Protein 8HW5 (pdb70)

Nearest PDB structures (foldseek):
  8hw5-assembly1_A  TM=1.004E+00  e=2.135E-58  African swine fever virus
  7yeq-assembly1_A  TM=9.613E-01  e=5.853E-50  African swine fever virus

Sequence (260 aa):
TTHIFHADDLLQALQQAKAEKNFSSVFSLDWDKTVKYVTVNVIVKGKKAPLMFNFQNEKHVGTIPPSTDEEVIRMNAENPKFLVKKRDRDPCLQFNKYKISPPLEDDGLTVKKNEQGEEIYPGDEEKSKLFQIIELLEEAFEDAVQKGPEAMKTKHVIKLIQRKIPLPNPIARIRIKINPATSILTPILLDKNKPITLQNGKTSFEELKDEDGVKANPDNIHKLIESHSIHDGIINARSICISNNMGISFPLCLEMGVVKV

Secondary structure (DSSP, 8-state):
----B-HHHHHHHHHHHHHTT-GGGTEEEETT---EEEEEEEEETTEEEE-EEEEEEEEB-S-PPPSSHHHHHHHHHH-TTS------S--EEEEESBSSPPPB-TTSSSBPB-TTSPBP---GGGB-HHHHHHHHHHHHHHHHHHTS-HHHHTS-B--SEE-----SS-EEEEE--EETTTTEE-SEEEEEEEEEE-TTS-EEEEEPB-TTSPBP-TTTHHHHS-TT-EEEEEEE--EEEEETTEEE---EEEEEEEE-

Solvent-accessible surface area: 15022 Å² total; per-residue (Å²): 192,89,74,59,3,108,10,98,21,0,12,119,24,0,84,106,0,102,73,111,188,68,23,66,59,4,5,28,16,61,45,137,139,189,71,98,120,2,53,0,14,0,48,7,174,70,110,106,14,54,0,4,0,32,4,100,89,3,47,0,28,24,105,5,54,1,26,38,86,137,27,20,118,98,37,37,78,107,76,120,174,141,157,37,145,94,29,113,160,31,2,13,0,32,1,23,51,14,45,87,72,1,54,56,71,153,87,50,81,62,8,76,104,48,185,143,48,105,76,61,92,21,33,110,135,37,61,2,116,2,0,35,0,0,40,15,0,12,59,0,0,50,39,15,5,106,138,14,58,129,64,33,82,105,81,122,36,56,134,22,6,86,101,133,146,97,39,22,19,12,34,0,80,0,92,0,80,20,65,132,96,72,77,115,20,86,7,92,12,26,18,81,72,86,83,72,100,75,189,101,57,142,83,36,53,78,57,8,82,23,146,119,42,69,100,14,43,19,78,11,0,18,71,19,1,89,45,116,1,52,2,26,7,30,0,22,0,95,35,0,16,10,16,169,146,3,0,26,8,41,9,6,6,74,59,1,14,2,82,93

B-factor: mean 38.57, std 12.85, range [13.84, 87.77]

Foldseek 3Di:
DADADELVQLLVVLVVCVVVVHLVQFWDWQVVCLKDKTWIWGATPHDIDGHKYKFFFFFFADFFAAADVVVQVVVCVVPVPDHGDHDDAFTKGKGWQFQDFADADPVVFHADADPVRHRGDDDPVRGGSVVSSLVSVQVSVLVNQCVDDPVQVPWDEDGQWACDCVGRIIMGIAGQDQPPVPQFGQAFEFEPVAWAQDPVRDIDGHGQADPVRHGDGSRCVSVRADGGKTKIAMKRQTIWMQHPNHIYRHIYGNYIYIYD

Organism: African swine fever virus (NCBI:txid10497)

Structure (mmCIF, N/CA/C/O backbone):
data_8HW5
#
_entry.id   8HW5
#
_cell.length_a   46.993
_cell.length_b   79.799
_cell.length_c   47.545
_cell.angle_alpha   90.00
_cell.angle_beta   118.77
_cell.angle_gamma   90.00
#
_symmetry.space_group_name_H-M   'P 1 21 1'
#
loop_
_entity.id
_entity.type
_entity.pdbx_description
1 polymer CP312R
2 non-polymer 'ACETIC ACID'
3 water water
#
loop_
_atom_site.group_PDB
_atom_site.id
_atom_site.type_symbol
_atom_site.label_atom_id
_atom_site.label_alt_id
_atom_site.label_comp_id
_atom_site.label_asym_id
_atom_site.label_entity_id
_atom_site.label_seq_id
_atom_site.pdbx_PDB_ins_code
_atom_site.Cartn_x
_atom_site.Cartn_y
_atom_site.Cartn_z
_atom_site.occupancy
_atom_site.B_iso_or_equiv
_atom_site.auth_seq_id
_atom_site.auth_comp_id
_atom_site.auth_asym_id
_atom_site.auth_atom_id
_atom_site.pdbx_PDB_model_num
ATOM 1 N N . THR A 1 2 ? 14.025 -22.218 13.020 1.00 61.45 2 THR A N 1
ATOM 2 C CA . THR A 1 2 ? 13.475 -21.144 12.201 1.00 61.56 2 THR A CA 1
ATOM 3 C C . THR A 1 2 ? 12.531 -20.270 13.030 1.00 53.44 2 THR A C 1
ATOM 4 O O . THR A 1 2 ? 12.033 -20.699 14.072 1.00 52.45 2 THR A O 1
ATOM 8 N N . THR A 1 3 ? 12.299 -19.043 12.563 1.00 45.86 3 THR A N 1
ATOM 9 C CA . THR A 1 3 ? 11.508 -18.066 13.304 1.00 39.39 3 THR A CA 1
ATOM 10 C C . THR A 1 3 ? 10.027 -18.417 13.225 1.00 38.92 3 THR A C 1
ATOM 11 O O . THR A 1 3 ? 9.451 -18.448 12.134 1.00 43.67 3 THR A O 1
ATOM 15 N N . HIS A 1 4 ? 9.409 -18.668 14.377 1.00 34.26 4 HIS A N 1
ATOM 16 C CA . HIS A 1 4 ? 7.973 -18.917 14.419 1.00 35.08 4 HIS A CA 1
ATOM 17 C C . HIS A 1 4 ? 7.196 -17.632 14.159 1.00 29.95 4 HIS A C 1
ATOM 18 O O . HIS A 1 4 ? 7.512 -16.578 14.719 1.00 28.00 4 HIS A O 1
ATOM 25 N N . ILE A 1 5 ? 6.183 -17.718 13.303 1.00 29.07 5 ILE A N 1
ATOM 26 C CA . ILE A 1 5 ? 5.256 -16.618 13.061 1.00 28.77 5 ILE A CA 1
ATOM 27 C C . ILE A 1 5 ? 3.872 -17.113 13.455 1.00 30.65 5 ILE A C 1
ATOM 28 O O . ILE A 1 5 ? 3.346 -18.052 12.843 1.00 27.99 5 ILE A O 1
ATOM 33 N N . PHE A 1 6 ? 3.289 -16.502 14.485 1.00 25.93 6 PHE A N 1
ATOM 34 C CA . PHE A 1 6 ? 1.972 -16.923 14.945 1.00 27.33 6 PHE A CA 1
ATOM 35 C C . PHE A 1 6 ? 0.899 -16.475 13.962 1.00 26.03 6 PHE A C 1
ATOM 36 O O . PHE A 1 6 ? 0.988 -15.395 13.373 1.00 26.72 6 PHE A O 1
ATOM 44 N N . HIS A 1 7 ? -0.119 -17.314 13.782 1.00 24.32 7 HIS A N 1
ATOM 45 C CA . HIS A 1 7 ? -1.244 -16.947 12.933 1.00 31.28 7 HIS A CA 1
ATOM 46 C C . HIS A 1 7 ? -2.160 -15.962 13.648 1.00 28.47 7 HIS A C 1
ATOM 47 O O . HIS A 1 7 ? -2.348 -16.024 14.865 1.00 28.01 7 HIS A O 1
ATOM 54 N N . ALA A 1 8 ? -2.739 -15.046 12.868 1.00 26.95 8 ALA A N 1
ATOM 55 C CA . ALA A 1 8 ? -3.500 -13.950 13.459 1.00 30.00 8 ALA A CA 1
ATOM 56 C C . ALA A 1 8 ? -4.747 -14.455 14.173 1.00 26.29 8 ALA A C 1
ATOM 57 O O . ALA A 1 8 ? -5.105 -13.943 15.239 1.00 24.08 8 ALA A O 1
ATOM 59 N N . ASP A 1 9 ? -5.428 -15.452 13.606 1.00 25.10 9 ASP A N 1
ATOM 60 C CA . ASP A 1 9 ? -6.644 -15.942 14.246 1.00 28.27 9 ASP A CA 1
ATOM 61 C C . ASP A 1 9 ? -6.331 -16.664 15.556 1.00 30.24 9 ASP A C 1
ATOM 62 O O . ASP A 1 9 ? -7.084 -16.539 16.530 1.00 28.52 9 ASP A O 1
ATOM 67 N N . ASP A 1 10 ? -5.218 -17.405 15.610 1.00 26.13 10 ASP A N 1
ATOM 68 C CA . ASP A 1 10 ? -4.825 -18.055 16.859 1.00 28.94 10 ASP A CA 1
ATOM 69 C C . ASP A 1 10 ? -4.412 -17.036 17.914 1.00 27.58 10 ASP A C 1
ATOM 70 O O . ASP A 1 10 ? -4.747 -17.187 19.095 1.00 27.38 10 ASP A O 1
ATOM 75 N N . LEU A 1 11 ? -3.660 -16.008 17.516 1.00 25.77 11 LEU A N 1
ATOM 76 C CA . LEU A 1 11 ? -3.225 -14.995 18.473 1.00 30.01 11 LEU A CA 1
ATOM 77 C C . LEU A 1 11 ? -4.418 -14.235 19.042 1.00 22.85 11 LEU A C 1
ATOM 78 O O . LEU A 1 11 ? -4.528 -14.044 20.258 1.00 22.71 11 LEU A O 1
ATOM 83 N N . LEU A 1 12 ? -5.324 -13.795 18.170 1.00 20.02 12 LEU A N 1
ATOM 84 C CA . LEU A 1 12 ? -6.525 -13.113 18.634 1.00 26.95 12 LEU A CA 1
ATOM 85 C C . LEU A 1 12 ? -7.290 -13.980 19.619 1.00 27.30 12 LEU A C 1
ATOM 86 O O . LEU A 1 12 ? -7.663 -13.527 20.707 1.00 28.81 12 LEU A O 1
ATOM 91 N N . GLN A 1 13 ? -7.511 -15.244 19.259 1.00 28.05 13 GLN A N 1
ATOM 92 C CA . GLN A 1 13 ? -8.262 -16.145 20.123 1.00 32.63 13 GLN A CA 1
ATOM 93 C C . GLN A 1 13 ? -7.582 -16.287 21.480 1.00 29.36 13 GLN A C 1
ATOM 94 O O . GLN A 1 13 ? -8.230 -16.166 22.527 1.00 29.52 13 GLN A O 1
ATOM 100 N N . ALA A 1 14 ? -6.268 -16.535 21.482 1.00 26.48 14 ALA A N 1
ATOM 101 C CA . ALA A 1 14 ? -5.549 -16.701 22.743 1.00 28.28 14 ALA A CA 1
ATOM 102 C C . ALA A 1 14 ? -5.648 -15.447 23.600 1.00 29.18 14 ALA A C 1
ATOM 103 O O . ALA A 1 14 ? -5.857 -15.530 24.816 1.00 24.56 14 ALA A O 1
ATOM 105 N N . LEU A 1 15 ? -5.507 -14.274 22.976 1.00 29.27 15 LEU A N 1
ATOM 106 C CA . LEU A 1 15 ? -5.619 -13.017 23.707 1.00 27.35 15 LEU A CA 1
ATOM 107 C C . LEU A 1 15 ? -7.028 -12.822 24.254 1.00 24.54 15 LEU A C 1
ATOM 108 O O . LEU A 1 15 ? -7.201 -12.426 25.414 1.00 20.80 15 LEU A O 1
ATOM 113 N N . GLN A 1 16 ? -8.056 -13.119 23.477 1.00 25.33 16 GLN A N 1
ATOM 114 C CA . GLN A 1 16 ? -9.421 -13.016 23.963 1.00 23.93 16 GLN A CA 1
ATOM 115 C C . GLN A 1 16 ? -9.710 -13.916 25.126 1.00 25.77 16 GLN A C 1
ATOM 116 O O . GLN A 1 16 ? -10.357 -13.520 26.062 1.00 30.96 16 GLN A O 1
ATOM 122 N N . GLN A 1 17 ? -9.194 -15.119 25.083 1.00 21.47 17 GLN A N 1
ATOM 123 C CA . GLN A 1 17 ? -9.379 -16.025 26.169 1.00 27.45 17 GLN A CA 1
ATOM 124 C C . GLN A 1 17 ? -8.651 -15.588 27.424 1.00 28.38 17 GLN A C 1
ATOM 125 O O . GLN A 1 17 ? -9.172 -15.715 28.501 1.00 32.88 17 GLN A O 1
ATOM 131 N N . ALA A 1 18 ? -7.466 -15.040 27.281 1.00 25.44 18 ALA A N 1
ATOM 132 C CA . ALA A 1 18 ? -6.725 -14.570 28.427 1.00 32.42 18 ALA A CA 1
ATOM 133 C C . ALA A 1 18 ? -7.400 -13.403 29.106 1.00 28.24 18 ALA A C 1
ATOM 134 O O . ALA A 1 18 ? -7.328 -13.285 30.302 1.00 28.94 18 ALA A O 1
ATOM 136 N N . LYS A 1 19 ? -8.024 -12.542 28.329 1.00 26.66 19 LYS A N 1
ATOM 137 C CA . LYS A 1 19 ? -8.759 -11.440 28.886 1.00 31.06 19 LYS A CA 1
ATOM 138 C C . LYS A 1 19 ? -9.946 -12.001 29.643 1.00 26.82 19 LYS A C 1
ATOM 139 O O . LYS A 1 19 ? -10.236 -11.567 30.729 1.00 32.58 19 LYS A O 1
ATOM 145 N N . ALA A 1 20 ? -10.607 -12.983 29.056 1.00 27.95 20 ALA A N 1
ATOM 146 C CA . ALA A 1 20 ? -11.754 -13.566 29.744 1.00 27.89 20 ALA A CA 1
ATOM 147 C C . ALA A 1 20 ? -11.346 -14.183 31.076 1.00 32.62 20 ALA A C 1
ATOM 148 O O . ALA A 1 20 ? -12.066 -14.058 32.073 1.00 32.54 20 ALA A O 1
ATOM 150 N N . GLU A 1 21 ? -10.197 -14.856 31.113 1.00 30.18 21 GLU A N 1
ATOM 151 C CA . GLU A 1 21 ? -9.708 -15.445 32.352 1.00 32.32 21 GLU A CA 1
ATOM 152 C C . GLU A 1 21 ? -9.080 -14.421 33.288 1.00 30.28 21 GLU A C 1
ATOM 153 O O . GLU A 1 21 ? -8.733 -14.773 34.420 1.00 32.63 21 GLU A O 1
ATOM 159 N N . LYS A 1 22 ? -8.931 -13.172 32.852 1.00 36.41 22 LYS A N 1
ATOM 160 C CA . LYS A 1 22 ? -8.233 -12.156 33.634 1.00 33.03 22 LYS A CA 1
ATOM 161 C C . LYS A 1 22 ? -6.829 -12.625 34.006 1.00 32.69 22 LYS A C 1
ATOM 162 O O . LYS A 1 22 ? -6.367 -12.448 35.134 1.00 39.56 22 LYS A O 1
ATOM 168 N N . ASN A 1 23 ? -6.139 -13.236 33.033 1.00 35.09 23 ASN A N 1
ATOM 169 C CA . ASN A 1 23 ? -4.779 -13.742 33.230 1.00 31.49 23 ASN A CA 1
ATOM 170 C C . ASN A 1 23 ? -4.014 -13.583 31.913 1.00 34.19 23 ASN A C 1
ATOM 171 O O . ASN A 1 23 ? -3.759 -14.538 31.173 1.00 30.17 23 ASN A O 1
ATOM 176 N N . PHE A 1 24 ? -3.625 -12.343 31.624 1.00 33.12 24 PHE A N 1
ATOM 177 C CA . PHE A 1 24 ? -2.859 -12.086 30.412 1.00 30.47 24 PHE A CA 1
ATOM 178 C C . PHE A 1 24 ? -1.508 -12.782 30.447 1.00 29.12 24 PHE A C 1
ATOM 179 O O . PHE A 1 24 ? -0.957 -13.120 29.394 1.00 29.76 24 PHE A O 1
ATOM 187 N N . SER A 1 25 ? -0.962 -13.012 31.642 1.00 28.94 25 SER A N 1
ATOM 188 C CA . SER A 1 25 ? 0.316 -13.701 31.749 1.00 31.92 25 SER A CA 1
ATOM 189 C C . SER A 1 25 ? 0.263 -15.107 31.164 1.00 35.22 25 SER A C 1
ATOM 190 O O . SER A 1 25 ? 1.308 -15.650 30.792 1.00 39.12 25 SER A O 1
ATOM 193 N N . SER A 1 26 ? -0.925 -15.709 31.073 1.00 33.73 26 SER A N 1
ATOM 194 C CA . SER A 1 26 ? -1.037 -17.013 30.432 1.00 36.25 26 SER A CA 1
ATOM 195 C C . SER A 1 26 ? -0.658 -16.960 28.957 1.00 36.95 26 SER A C 1
ATOM 196 O O . SER A 1 26 ? -0.351 -18.001 28.367 1.00 36.64 26 SER A O 1
ATOM 199 N N . VAL A 1 27 ? -0.658 -15.771 28.357 1.00 31.35 27 VAL A N 1
ATOM 200 C CA . VAL A 1 27 ? -0.380 -15.621 26.931 1.00 30.05 27 VAL A CA 1
ATOM 201 C C . VAL A 1 27 ? 0.745 -14.640 26.633 1.00 34.10 27 VAL A C 1
ATOM 202 O O . VAL A 1 27 ? 1.341 -14.709 25.542 1.00 36.10 27 VAL A O 1
ATOM 206 N N . PHE A 1 28 ? 1.092 -13.745 27.556 1.00 31.71 28 PHE A N 1
ATOM 207 C CA . PHE A 1 28 ? 1.994 -12.625 27.316 1.00 32.11 28 PHE A CA 1
ATOM 208 C C . PHE A 1 28 ? 3.040 -12.579 28.421 1.00 33.68 28 PHE A C 1
ATOM 209 O O . PHE A 1 28 ? 2.689 -12.540 29.605 1.00 34.67 28 PHE A O 1
ATOM 217 N N . SER A 1 29 ? 4.319 -12.580 28.045 1.00 29.72 29 SER A N 1
ATOM 218 C CA . SER A 1 29 ? 5.393 -12.573 29.033 1.00 38.87 29 SER A CA 1
ATOM 219 C C . SER A 1 29 ? 6.482 -11.600 28.615 1.00 37.34 29 SER A C 1
ATOM 220 O O . SER A 1 29 ? 6.939 -11.628 27.468 1.00 38.74 29 SER A O 1
ATOM 223 N N . LEU A 1 30 ? 6.899 -10.754 29.553 1.00 39.93 30 LEU A N 1
ATOM 224 C CA . LEU A 1 30 ? 8.015 -9.836 29.358 1.00 35.28 30 LEU A CA 1
ATOM 225 C C . LEU A 1 30 ? 9.229 -10.412 30.080 1.00 42.69 30 LEU A C 1
ATOM 226 O O . LEU A 1 30 ? 9.238 -10.507 31.312 1.00 45.21 30 LEU A O 1
ATOM 231 N N . ASP A 1 31 ? 10.248 -10.800 29.311 1.00 42.23 31 ASP A N 1
ATOM 232 C CA . ASP A 1 31 ? 11.452 -11.431 29.855 1.00 47.61 31 ASP A CA 1
ATOM 233 C C . ASP A 1 31 ? 12.401 -10.351 30.368 1.00 46.02 31 ASP A C 1
ATOM 234 O O . ASP A 1 31 ? 13.403 -10.002 29.739 1.00 47.01 31 ASP A O 1
ATOM 239 N N . TRP A 1 32 ? 12.084 -9.828 31.553 1.00 44.98 32 TRP A N 1
ATOM 240 C CA . TRP A 1 32 ? 12.811 -8.672 32.072 1.00 54.65 32 TRP A CA 1
ATOM 241 C C . TRP A 1 32 ? 14.308 -8.944 32.177 1.00 58.25 32 TRP A C 1
ATOM 242 O O . TRP A 1 32 ? 15.130 -8.156 31.693 1.00 57.95 32 TRP A O 1
ATOM 253 N N . ASP A 1 33 ? 14.685 -10.054 32.803 1.00 52.48 33 ASP A N 1
ATOM 254 C CA . ASP A 1 33 ? 16.088 -10.345 33.055 1.00 60.91 33 ASP A CA 1
ATOM 255 C C . ASP A 1 33 ? 16.754 -11.092 31.904 1.00 64.40 33 ASP A C 1
ATOM 256 O O . ASP A 1 33 ? 17.810 -11.706 32.103 1.00 66.16 33 ASP A O 1
ATOM 261 N N . LYS A 1 34 ? 16.172 -11.039 30.709 1.00 51.77 34 LYS A N 1
ATOM 262 C CA . LYS A 1 34 ? 16.743 -11.705 29.544 1.00 56.77 34 LYS A CA 1
ATOM 263 C C . LYS A 1 34 ? 16.949 -13.197 29.796 1.00 66.79 34 LYS A C 1
ATOM 264 O O . LYS A 1 34 ? 16.266 -14.034 29.205 1.00 64.92 34 LYS A O 1
ATOM 270 N N . THR A 1 43 ? 21.866 2.533 27.878 1.00 72.08 43 THR A N 1
ATOM 271 C CA . THR A 1 43 ? 21.081 3.747 27.691 1.00 72.27 43 THR A CA 1
ATOM 272 C C . THR A 1 43 ? 19.622 3.401 27.391 1.00 77.85 43 THR A C 1
ATOM 273 O O . THR A 1 43 ? 18.776 3.410 28.285 1.00 76.13 43 THR A O 1
ATOM 277 N N . VAL A 1 44 ? 19.336 3.104 26.127 1.00 71.46 44 VAL A N 1
ATOM 278 C CA . VAL A 1 44 ? 18.017 2.641 25.713 1.00 67.04 44 VAL A CA 1
ATOM 279 C C . VAL A 1 44 ? 17.992 1.122 25.817 1.00 68.97 44 VAL A C 1
ATOM 280 O O . VAL A 1 44 ? 18.847 0.438 25.242 1.00 60.30 44 VAL A O 1
ATOM 284 N N . LYS A 1 45 ? 17.016 0.590 26.549 1.00 62.52 45 LYS A N 1
ATOM 285 C CA . LYS A 1 45 ? 16.959 -0.830 26.862 1.00 57.44 45 LYS A CA 1
ATOM 286 C C . LYS A 1 45 ? 15.828 -1.518 26.103 1.00 60.13 45 LYS A C 1
ATOM 287 O O . LYS A 1 45 ? 14.820 -0.898 25.753 1.00 50.74 45 LYS A O 1
ATOM 293 N N . TYR A 1 46 ? 16.006 -2.816 25.861 1.00 53.89 46 TYR A N 1
ATOM 294 C CA . TYR A 1 46 ? 15.067 -3.618 25.086 1.00 43.53 46 TYR A CA 1
ATOM 295 C C . TYR A 1 46 ? 14.797 -4.924 25.816 1.00 47.26 46 TYR A C 1
ATOM 296 O O . TYR A 1 46 ? 15.735 -5.594 26.258 1.00 49.85 46 TYR A O 1
ATOM 305 N N . VAL A 1 47 ? 13.522 -5.284 25.943 1.00 38.08 47 VAL A N 1
ATOM 306 C CA . VAL A 1 47 ? 13.119 -6.533 26.578 1.00 35.98 47 VAL A CA 1
ATOM 307 C C . VAL A 1 47 ? 12.272 -7.325 25.593 1.00 34.97 47 VAL A C 1
ATOM 308 O O . VAL A 1 47 ? 11.423 -6.760 24.893 1.00 29.29 47 VAL A O 1
ATOM 312 N N . THR A 1 48 ? 12.507 -8.633 25.541 1.00 33.85 48 THR A N 1
ATOM 313 C CA . THR A 1 48 ? 11.841 -9.491 24.572 1.00 31.34 48 THR A CA 1
ATOM 314 C C . THR A 1 48 ? 10.389 -9.742 24.956 1.00 33.49 48 THR A C 1
ATOM 315 O O . THR A 1 48 ? 10.066 -9.970 26.125 1.00 26.82 48 THR A O 1
ATOM 319 N N . VAL A 1 49 ? 9.517 -9.711 23.954 1.00 27.64 49 VAL A N 1
ATOM 320 C CA . VAL A 1 49 ? 8.094 -9.970 24.130 1.00 30.98 49 VAL A CA 1
ATOM 321 C C . VAL A 1 49 ? 7.819 -11.385 23.643 1.00 32.79 49 VAL A C 1
ATOM 322 O O . VAL A 1 49 ? 7.951 -11.675 22.450 1.00 33.94 49 VAL A O 1
ATOM 326 N N . ASN A 1 50 ? 7.442 -12.271 24.560 1.00 34.47 50 ASN A N 1
ATOM 327 C CA . ASN A 1 50 ? 7.036 -13.623 24.211 1.00 31.87 50 ASN A CA 1
ATOM 328 C C . ASN A 1 50 ? 5.536 -13.778 24.395 1.00 31.98 50 ASN A C 1
ATOM 329 O O . ASN A 1 50 ? 4.952 -13.207 25.321 1.00 30.99 50 ASN A O 1
ATOM 334 N N . VAL A 1 51 ? 4.917 -14.547 23.506 1.00 31.97 51 VAL A N 1
ATOM 335 C CA . VAL A 1 51 ? 3.535 -14.967 23.669 1.00 28.54 51 VAL A CA 1
ATOM 336 C C . VAL A 1 51 ? 3.492 -16.480 23.549 1.00 33.66 51 VAL A C 1
ATOM 337 O O . VAL A 1 51 ? 4.342 -17.097 22.898 1.00 33.63 51 VAL A O 1
ATOM 341 N N . ILE A 1 52 ? 2.504 -17.077 24.203 1.00 30.10 52 ILE A N 1
ATOM 342 C CA . ILE A 1 52 ? 2.256 -18.509 24.136 1.00 33.10 52 ILE A CA 1
ATOM 343 C C . ILE A 1 52 ? 0.917 -18.692 23.445 1.00 33.15 52 ILE A C 1
ATOM 344 O O . ILE A 1 52 ? -0.113 -18.194 23.921 1.00 27.61 52 ILE A O 1
ATOM 349 N N . VAL A 1 53 ? 0.934 -19.385 22.313 1.00 30.66 53 VAL A N 1
ATOM 350 C CA . VAL A 1 53 ? -0.250 -19.549 21.483 1.00 31.05 53 VAL A CA 1
ATOM 351 C C . VAL A 1 53 ? -0.286 -20.996 21.026 1.00 30.90 53 VAL A C 1
ATOM 352 O O . VAL A 1 53 ? 0.658 -21.468 20.383 1.00 34.02 53 VAL A O 1
ATOM 356 N N . LYS A 1 54 ? -1.363 -21.700 21.364 1.00 35.08 54 LYS A N 1
ATOM 357 C CA . LYS A 1 54 ? -1.543 -23.093 20.970 1.00 36.85 54 LYS A CA 1
ATOM 358 C C . LYS A 1 54 ? -0.303 -23.921 21.296 1.00 40.95 54 LYS A C 1
ATOM 359 O O . LYS A 1 54 ? 0.157 -24.738 20.497 1.00 45.04 54 LYS A O 1
ATOM 365 N N . GLY A 1 55 ? 0.248 -23.694 22.486 1.00 40.05 55 GLY A N 1
ATOM 366 C CA . GLY A 1 55 ? 1.375 -24.470 22.958 1.00 43.44 55 GLY A CA 1
ATOM 367 C C . GLY A 1 55 ? 2.721 -23.798 22.802 1.00 42.35 55 GLY A C 1
ATOM 368 O O . GLY A 1 55 ? 3.568 -23.889 23.697 1.00 44.43 55 GLY A O 1
ATOM 369 N N . LYS A 1 56 ? 2.938 -23.118 21.679 1.00 33.38 56 LYS A N 1
ATOM 370 C CA . LYS A 1 56 ? 4.263 -22.618 21.334 1.00 29.67 56 LYS A CA 1
ATOM 371 C C . LYS A 1 56 ? 4.504 -21.260 21.982 1.00 33.42 56 LYS A C 1
ATOM 372 O O . LYS A 1 56 ? 3.716 -20.324 21.803 1.00 35.90 56 LYS A O 1
ATOM 378 N N . LYS A 1 57 ? 5.590 -21.162 22.737 1.00 32.43 57 LYS A N 1
ATOM 379 C CA . LYS A 1 57 ? 6.108 -19.898 23.231 1.00 33.53 57 LYS A CA 1
ATOM 380 C C . LYS A 1 57 ? 7.237 -19.443 22.317 1.00 30.41 57 LYS A C 1
ATOM 381 O O . LYS A 1 57 ? 8.101 -20.241 21.943 1.00 35.54 57 LYS A O 1
ATOM 387 N N . ALA A 1 58 ? 7.228 -18.168 21.954 1.00 31.02 58 ALA A N 1
ATOM 388 C CA . ALA A 1 58 ? 8.270 -17.614 21.100 1.00 31.04 58 ALA A CA 1
ATOM 389 C C . ALA A 1 58 ? 8.096 -16.102 21.037 1.00 29.19 58 ALA A C 1
ATOM 390 O O . ALA A 1 58 ? 7.020 -15.586 21.360 1.00 29.50 58 ALA A O 1
ATOM 392 N N . PRO A 1 59 ? 9.139 -15.381 20.622 1.00 30.33 59 PRO A N 1
ATOM 393 C CA . PRO A 1 59 ? 9.020 -13.930 20.450 1.00 27.96 59 PRO A CA 1
ATOM 394 C C . PRO A 1 59 ? 7.872 -13.576 19.516 1.00 28.39 59 PRO A C 1
ATOM 395 O O . PRO A 1 59 ? 7.588 -14.284 18.547 1.00 30.00 59 PRO A O 1
ATOM 399 N N . LEU A 1 60 ? 7.230 -12.450 19.806 1.00 25.94 60 LEU A N 1
ATOM 400 C CA . LEU A 1 60 ? 5.984 -12.084 19.143 1.00 29.19 60 LEU A CA 1
ATOM 401 C C . LEU A 1 60 ? 6.241 -11.667 17.702 1.00 27.73 60 LEU A C 1
ATOM 402 O O . LEU A 1 60 ? 6.731 -10.563 17.439 1.00 28.20 60 LEU A O 1
ATOM 407 N N . MET A 1 61 ? 5.885 -12.552 16.776 1.00 29.58 61 MET A N 1
ATOM 408 C CA . MET A 1 61 ? 5.818 -12.278 15.349 1.00 25.87 61 MET A CA 1
ATOM 409 C C . MET A 1 61 ? 4.510 -12.868 14.857 1.00 24.74 61 MET A C 1
ATOM 410 O O . MET A 1 61 ? 4.177 -14.004 15.204 1.00 24.18 61 MET A O 1
ATOM 415 N N . PHE A 1 62 ? 3.761 -12.108 14.067 1.00 21.71 62 PHE A N 1
ATOM 416 C CA . PHE A 1 62 ? 2.479 -12.621 13.625 1.00 21.80 62 PHE A CA 1
ATOM 417 C C . PHE A 1 62 ? 2.116 -12.014 12.283 1.00 22.99 62 PHE A C 1
ATOM 418 O O . PHE A 1 62 ? 2.615 -10.952 11.904 1.00 23.02 62 PHE A O 1
ATOM 426 N N . ASN A 1 63 ? 1.262 -12.725 11.557 1.00 22.62 63 ASN A N 1
ATOM 427 C CA . ASN A 1 63 ? 0.825 -12.312 10.236 1.00 24.86 63 ASN A CA 1
ATOM 428 C C . ASN A 1 63 ? -0.487 -11.537 10.310 1.00 27.27 63 ASN A C 1
ATOM 429 O O . ASN A 1 63 ? -1.217 -11.585 11.303 1.00 32.74 63 ASN A O 1
ATOM 434 N N . PHE A 1 64 ? -0.777 -10.816 9.230 1.00 22.86 64 PHE A N 1
ATOM 435 C CA . PHE A 1 64 ? -2.006 -10.044 9.119 1.00 25.46 64 PHE A CA 1
ATOM 436 C C . PHE A 1 64 ? -2.459 -10.061 7.668 1.00 25.26 64 PHE A C 1
ATOM 437 O O . PHE A 1 64 ? -1.656 -10.265 6.753 1.00 24.61 64 PHE A O 1
ATOM 445 N N . GLN A 1 65 ? -3.763 -9.868 7.466 1.00 27.68 65 GLN A N 1
ATOM 446 C CA . GLN A 1 65 ? -4.353 -9.992 6.139 1.00 29.23 65 GLN A CA 1
ATOM 447 C C . GLN A 1 65 ? -5.468 -8.975 5.946 1.00 29.96 65 GLN A C 1
ATOM 448 O O . GLN A 1 65 ? -6.241 -8.703 6.869 1.00 29.21 65 GLN A O 1
ATOM 454 N N . ASN A 1 66 ? -5.543 -8.428 4.731 1.00 26.58 66 ASN A N 1
ATOM 455 C CA . ASN A 1 66 ? -6.659 -7.582 4.305 1.00 30.92 66 ASN A CA 1
ATOM 456 C C . ASN A 1 66 ? -6.891 -6.406 5.253 1.00 27.94 66 ASN A C 1
ATOM 457 O O . ASN A 1 66 ? -8.016 -6.118 5.662 1.00 33.43 66 ASN A O 1
ATOM 462 N N . GLU A 1 67 ? -5.812 -5.710 5.589 1.00 23.67 67 GLU A N 1
ATOM 463 C CA . GLU A 1 67 ? -5.882 -4.522 6.429 1.00 25.12 67 GLU A CA 1
ATOM 464 C C . GLU A 1 67 ? -5.748 -3.281 5.558 1.00 23.29 67 GLU A C 1
ATOM 465 O O . GLU A 1 67 ? -4.867 -3.215 4.694 1.00 24.47 67 GLU A O 1
ATOM 471 N N . LYS A 1 68 ? -6.631 -2.310 5.779 1.00 21.22 68 LYS A N 1
ATOM 472 C CA . LYS A 1 68 ? -6.728 -1.127 4.933 1.00 27.88 68 LYS A CA 1
ATOM 473 C C . LYS A 1 68 ? -5.940 0.011 5.566 1.00 25.93 68 LYS A C 1
ATOM 474 O O . LYS A 1 68 ? -6.320 0.529 6.618 1.00 21.77 68 LYS A O 1
ATOM 480 N N . HIS A 1 69 ? -4.850 0.402 4.919 1.00 25.69 69 HIS A N 1
ATOM 481 C CA . HIS A 1 69 ? -4.123 1.584 5.347 1.00 23.30 69 HIS A CA 1
ATOM 482 C C . HIS A 1 69 ? -4.934 2.832 5.022 1.00 24.35 69 HIS A C 1
ATOM 483 O O . HIS A 1 69 ? -5.406 3.005 3.894 1.00 26.44 69 HIS A O 1
ATOM 490 N N . VAL A 1 70 ? -5.115 3.693 6.019 1.00 28.79 70 VAL A N 1
ATOM 491 C CA . VAL A 1 70 ? -5.782 4.976 5.839 1.00 30.95 70 VAL A CA 1
ATOM 492 C C . VAL A 1 70 ? -4.865 6.049 6.397 1.00 30.36 70 VAL A C 1
ATOM 493 O O . VAL A 1 70 ? -4.403 5.949 7.538 1.00 41.11 70 VAL A O 1
ATOM 497 N N . GLY A 1 71 ? -4.606 7.070 5.597 1.00 32.63 71 GLY A N 1
ATOM 498 C CA . GLY A 1 71 ? -3.668 8.096 5.998 1.00 41.11 71 GLY A CA 1
ATOM 499 C C . GLY A 1 71 ? -2.709 8.408 4.872 1.00 41.28 71 GLY A C 1
ATOM 500 O O . GLY A 1 71 ? -2.621 7.656 3.895 1.00 37.47 71 GLY A O 1
ATOM 501 N N . THR A 1 72 ? -1.995 9.521 4.993 1.00 42.03 72 THR A N 1
ATOM 502 C CA . THR A 1 72 ? -1.025 9.953 3.999 1.00 38.00 72 THR A CA 1
ATOM 503 C C . THR A 1 72 ? 0.349 9.965 4.654 1.00 31.70 72 THR A C 1
ATOM 504 O O . THR A 1 72 ? 0.560 10.658 5.655 1.00 35.08 72 THR A O 1
ATOM 508 N N . ILE A 1 73 ? 1.270 9.183 4.103 1.00 31.58 73 ILE A N 1
ATOM 509 C CA . ILE A 1 73 ? 2.656 9.213 4.556 1.00 28.63 73 ILE A CA 1
ATOM 510 C C . ILE A 1 73 ? 3.297 10.479 3.998 1.00 32.18 73 ILE A C 1
ATOM 511 O O . ILE A 1 73 ? 3.250 10.712 2.779 1.00 27.61 73 ILE A O 1
ATOM 516 N N . PRO A 1 74 ? 3.889 11.327 4.841 1.00 28.86 74 PRO A N 1
ATOM 517 C CA . PRO A 1 74 ? 4.476 12.566 4.338 1.00 28.74 74 PRO A CA 1
ATOM 518 C C . PRO A 1 74 ? 5.737 12.282 3.547 1.00 30.49 74 PRO A C 1
ATOM 519 O O . PRO A 1 74 ? 6.425 11.272 3.784 1.00 27.85 74 PRO A O 1
ATOM 523 N N . PRO A 1 75 ? 6.083 13.137 2.589 1.00 30.73 75 PRO A N 1
ATOM 524 C CA . PRO A 1 75 ? 7.318 12.936 1.828 1.00 28.03 75 PRO A CA 1
ATOM 525 C C . PRO A 1 75 ? 8.531 13.200 2.702 1.00 29.62 75 PRO A C 1
ATOM 526 O O . PRO A 1 75 ? 8.463 13.906 3.711 1.00 35.57 75 PRO A O 1
ATOM 530 N N . SER A 1 76 ? 9.662 12.626 2.293 1.00 29.16 76 SER A N 1
ATOM 531 C CA . SER A 1 76 ? 10.885 12.697 3.083 1.00 32.08 76 SER A CA 1
ATOM 532 C C . SER A 1 76 ? 11.852 13.782 2.629 1.00 34.12 76 SER A C 1
ATOM 533 O O . SER A 1 76 ? 12.691 14.206 3.430 1.00 39.22 76 SER A O 1
ATOM 536 N N . THR A 1 77 ? 11.774 14.230 1.379 1.00 32.83 77 THR A N 1
ATOM 537 C CA . THR A 1 77 ? 12.745 15.164 0.825 1.00 44.04 77 THR A CA 1
ATOM 538 C C . THR A 1 77 ? 12.118 16.536 0.623 1.00 44.01 77 THR A C 1
ATOM 539 O O . THR A 1 77 ? 10.921 16.657 0.347 1.00 44.02 77 THR A O 1
ATOM 543 N N . ASP A 1 78 ? 12.948 17.576 0.761 1.00 53.77 78 ASP A N 1
ATOM 544 C CA . ASP A 1 78 ? 12.469 18.942 0.570 1.00 49.53 78 ASP A CA 1
ATOM 545 C C . ASP A 1 78 ? 12.036 19.192 -0.867 1.00 41.62 78 ASP A C 1
ATOM 546 O O . ASP A 1 78 ? 11.160 20.030 -1.113 1.00 48.19 78 ASP A O 1
ATOM 551 N N . GLU A 1 79 ? 12.637 18.488 -1.827 1.00 44.75 79 GLU A N 1
ATOM 552 C CA . GLU A 1 79 ? 12.218 18.626 -3.218 1.00 50.16 79 GLU A CA 1
ATOM 553 C C . GLU A 1 79 ? 10.755 18.233 -3.386 1.00 44.65 79 GLU A C 1
ATOM 554 O O . GLU A 1 79 ? 9.953 18.995 -3.939 1.00 43.78 79 GLU A O 1
ATOM 560 N N . GLU A 1 80 ? 10.389 17.040 -2.913 1.00 43.09 80 GLU A N 1
ATOM 561 C CA . GLU A 1 80 ? 9.004 16.597 -3.017 1.00 43.96 80 GLU A CA 1
ATOM 562 C C . GLU A 1 80 ? 8.073 17.498 -2.210 1.00 36.68 80 GLU A C 1
ATOM 563 O O . GLU A 1 80 ? 6.955 17.797 -2.644 1.00 34.36 80 GLU A O 1
ATOM 569 N N . VAL A 1 81 ? 8.517 17.948 -1.035 1.00 33.66 81 VAL A N 1
ATOM 570 C CA . VAL A 1 81 ? 7.708 18.884 -0.257 1.00 36.19 81 VAL A CA 1
ATOM 571 C C . VAL A 1 81 ? 7.370 20.111 -1.097 1.00 29.88 81 VAL A C 1
ATOM 572 O O . VAL A 1 81 ? 6.207 20.520 -1.190 1.00 27.15 81 VAL A O 1
ATOM 576 N N . ILE A 1 82 ? 8.383 20.704 -1.735 1.00 33.00 82 ILE A N 1
ATOM 577 C CA . ILE A 1 82 ? 8.161 21.885 -2.570 1.00 33.07 82 ILE A CA 1
ATOM 578 C C . ILE A 1 82 ? 7.224 21.556 -3.724 1.00 37.55 82 ILE A C 1
ATOM 579 O O . ILE A 1 82 ? 6.307 22.322 -4.046 1.00 31.04 82 ILE A O 1
ATOM 584 N N . ARG A 1 83 ? 7.459 20.422 -4.386 1.00 32.67 83 ARG A N 1
ATOM 585 C CA . ARG A 1 83 ? 6.615 20.048 -5.514 1.00 39.16 83 ARG A CA 1
ATOM 586 C C . ARG A 1 83 ? 5.157 19.921 -5.088 1.00 34.90 83 ARG A C 1
ATOM 587 O O . ARG A 1 83 ? 4.260 20.480 -5.729 1.00 31.92 83 ARG A O 1
ATOM 595 N N . MET A 1 84 ? 4.901 19.188 -4.000 1.00 34.45 84 MET A N 1
ATOM 596 C CA . MET A 1 84 ? 3.524 18.996 -3.559 1.00 35.29 84 MET A CA 1
ATOM 597 C C . MET A 1 84 ? 2.882 20.303 -3.111 1.00 35.81 84 MET A C 1
ATOM 598 O O . MET A 1 84 ? 1.686 20.509 -3.348 1.00 36.49 84 MET A O 1
ATOM 603 N N . ASN A 1 85 ? 3.648 21.208 -2.495 1.00 31.00 85 ASN A N 1
ATOM 604 C CA . ASN A 1 85 ? 3.069 22.494 -2.115 1.00 34.01 85 ASN A CA 1
ATOM 605 C C . ASN A 1 85 ? 2.818 23.383 -3.328 1.00 28.85 85 ASN A C 1
ATOM 606 O O . ASN A 1 85 ? 1.909 24.220 -3.301 1.00 32.78 85 ASN A O 1
ATOM 611 N N . ALA A 1 86 ? 3.593 23.217 -4.401 1.00 28.79 86 ALA A N 1
ATOM 612 C CA . ALA A 1 86 ? 3.331 23.996 -5.607 1.00 33.85 86 ALA A CA 1
ATOM 613 C C . ALA A 1 86 ? 2.034 23.555 -6.279 1.00 30.10 86 ALA A C 1
ATOM 614 O O . ALA A 1 86 ? 1.308 24.384 -6.837 1.00 35.48 86 ALA A O 1
ATOM 616 N N . GLU A 1 87 ? 1.715 22.263 -6.228 1.00 28.72 87 GLU A N 1
ATOM 617 C CA . GLU A 1 87 ? 0.514 21.772 -6.893 1.00 35.86 87 GLU A CA 1
ATOM 618 C C . GLU A 1 87 ? -0.747 21.950 -6.063 1.00 39.30 87 GLU A C 1
ATOM 619 O O . GLU A 1 87 ? -1.849 21.798 -6.607 1.00 35.53 87 GLU A O 1
ATOM 625 N N . ASN A 1 88 ? -0.620 22.271 -4.777 1.00 29.35 88 ASN A N 1
ATOM 626 C CA . ASN A 1 88 ? -1.769 22.415 -3.883 1.00 36.24 88 ASN A CA 1
ATOM 627 C C . ASN A 1 88 ? -1.557 23.635 -2.998 1.00 33.20 88 ASN A C 1
ATOM 628 O O . ASN A 1 88 ? -1.370 23.518 -1.783 1.00 27.55 88 ASN A O 1
ATOM 633 N N . PRO A 1 89 ? -1.592 24.837 -3.580 1.00 32.27 89 PRO A N 1
ATOM 634 C CA . PRO A 1 89 ? -1.314 26.046 -2.785 1.00 31.96 89 PRO A CA 1
ATOM 635 C C . PRO A 1 89 ? -2.222 26.213 -1.581 1.00 33.67 89 PRO A C 1
ATOM 636 O O . PRO A 1 89 ? -1.874 26.974 -0.670 1.00 31.89 89 PRO A O 1
ATOM 640 N N . LYS A 1 90 ? -3.363 25.520 -1.541 1.00 33.49 90 LYS A N 1
ATOM 641 C CA . LYS A 1 90 ? -4.322 25.690 -0.456 1.00 30.79 90 LYS A CA 1
ATOM 642 C C . LYS A 1 90 ? -3.853 25.051 0.841 1.00 30.68 90 LYS A C 1
ATOM 643 O O . LYS A 1 90 ? -4.381 25.383 1.909 1.00 28.60 90 LYS A O 1
ATOM 649 N N . PHE A 1 91 ? -2.881 24.148 0.775 1.00 27.43 91 PHE A N 1
ATOM 650 C CA . PHE A 1 91 ? -2.478 23.347 1.916 1.00 29.88 91 PHE A CA 1
ATOM 651 C C . PHE A 1 91 ? -0.972 23.429 2.098 1.00 27.75 91 PHE A C 1
ATOM 652 O O . PHE A 1 91 ? -0.239 23.903 1.229 1.00 26.96 91 PHE A O 1
ATOM 660 N N . LEU A 1 92 ? -0.517 22.963 3.254 1.00 25.70 92 LEU A N 1
ATOM 661 C CA . LEU A 1 92 ? 0.897 22.939 3.590 1.00 27.03 92 LEU A CA 1
ATOM 662 C C . LEU A 1 92 ? 1.297 21.504 3.885 1.00 31.60 92 LEU A C 1
ATOM 663 O O . LEU A 1 92 ? 0.750 20.875 4.799 1.00 28.25 92 LEU A O 1
ATOM 668 N N . VAL A 1 93 ? 2.225 20.987 3.098 1.00 26.95 93 VAL A N 1
ATOM 669 C CA . VAL A 1 93 ? 2.799 19.668 3.308 1.00 29.82 93 VAL A CA 1
ATOM 670 C C . VAL A 1 93 ? 4.138 19.850 4.002 1.00 30.91 93 VAL A C 1
ATOM 671 O O . VAL A 1 93 ? 4.908 20.760 3.664 1.00 31.08 93 VAL A O 1
ATOM 675 N N . LYS A 1 94 ? 4.412 19.000 4.984 1.00 28.93 94 LYS A N 1
ATOM 676 C CA . LYS A 1 94 ? 5.630 19.089 5.771 1.00 28.93 94 LYS A CA 1
ATOM 677 C C . LYS A 1 94 ? 6.461 17.830 5.580 1.00 34.29 94 LYS A C 1
ATOM 678 O O . LYS A 1 94 ? 5.932 16.746 5.316 1.00 31.19 94 LYS A O 1
ATOM 684 N N . LYS A 1 95 ? 7.772 17.988 5.715 1.00 36.38 95 LYS A N 1
ATOM 685 C CA . LYS A 1 95 ? 8.679 16.869 5.528 1.00 31.77 95 LYS A CA 1
ATOM 686 C C . LYS A 1 95 ? 8.516 15.859 6.656 1.00 35.93 95 LYS A C 1
ATOM 687 O O . LYS A 1 95 ? 8.348 16.224 7.823 1.00 39.29 95 LYS A O 1
ATOM 693 N N . ARG A 1 96 ? 8.547 14.582 6.292 1.00 28.32 96 ARG A N 1
ATOM 694 C CA . ARG A 1 96 ? 8.487 13.513 7.276 1.00 38.20 96 ARG A CA 1
ATOM 695 C C . ARG A 1 96 ? 9.732 13.550 8.157 1.00 38.22 96 ARG A C 1
ATOM 696 O O . ARG A 1 96 ? 10.854 13.677 7.657 1.00 40.40 96 ARG A O 1
ATOM 704 N N . ASP A 1 97 ? 9.535 13.458 9.476 1.00 37.08 97 ASP A N 1
ATOM 705 C CA . ASP A 1 97 ? 10.652 13.403 10.409 1.00 50.42 97 ASP A CA 1
ATOM 706 C C . ASP A 1 97 ? 10.891 12.019 10.997 1.00 48.64 97 ASP A C 1
ATOM 707 O O . ASP A 1 97 ? 11.998 11.756 11.479 1.00 52.56 97 ASP A O 1
ATOM 712 N N . ARG A 1 98 ? 9.899 11.133 10.956 1.00 46.88 98 ARG A N 1
ATOM 713 C CA . ARG A 1 98 ? 9.985 9.783 11.497 1.00 43.56 98 ARG A CA 1
ATOM 714 C C . ARG A 1 98 ? 9.924 8.759 10.369 1.00 40.93 98 ARG A C 1
ATOM 715 O O . ARG A 1 98 ? 9.697 9.088 9.202 1.00 39.22 98 ARG A O 1
ATOM 723 N N . ASP A 1 99 ? 10.110 7.495 10.733 1.00 43.08 99 ASP A N 1
ATOM 724 C CA . ASP A 1 99 ? 9.932 6.433 9.760 1.00 35.25 99 ASP A CA 1
ATOM 725 C C . ASP A 1 99 ? 8.485 6.433 9.268 1.00 30.27 99 ASP A C 1
ATOM 726 O O . ASP A 1 99 ? 7.565 6.762 10.020 1.00 28.22 99 ASP A O 1
ATOM 731 N N . PRO A 1 100 ? 8.256 6.090 8.004 1.00 29.39 100 PRO A N 1
ATOM 732 C CA . PRO A 1 100 ? 6.878 5.967 7.523 1.00 27.86 100 PRO A CA 1
ATOM 733 C C . PRO A 1 100 ? 6.141 4.871 8.273 1.00 27.18 100 PRO A C 1
ATOM 734 O O . PRO A 1 100 ? 6.739 3.904 8.749 1.00 27.69 100 PRO A O 1
ATOM 738 N N . CYS A 1 101 ? 4.826 5.033 8.373 1.00 24.53 101 CYS A N 1
ATOM 739 C CA . CYS A 1 101 ? 3.987 4.142 9.155 1.00 24.99 101 CYS A CA 1
ATOM 740 C C . CYS A 1 101 ? 2.760 3.730 8.360 1.00 26.02 101 CYS A C 1
ATOM 741 O O . CYS A 1 101 ? 2.150 4.548 7.666 1.00 28.88 101 CYS A O 1
ATOM 744 N N . LEU A 1 102 ? 2.408 2.455 8.465 1.00 23.08 102 LEU A N 1
ATOM 745 C CA . LEU A 1 102 ? 1.070 2.010 8.113 1.00 25.43 102 LEU A CA 1
ATOM 746 C C . LEU A 1 102 ? 0.119 2.370 9.249 1.00 21.70 102 LEU A C 1
ATOM 747 O O . LEU A 1 102 ? 0.449 2.208 10.426 1.00 25.05 102 LEU A O 1
ATOM 752 N N . GLN A 1 103 ? -1.057 2.881 8.902 1.00 26.36 103 GLN A N 1
ATOM 753 C CA . GLN A 1 103 ? -2.056 3.255 9.896 1.00 28.15 103 GLN A CA 1
ATOM 754 C C . GLN A 1 103 ? -3.326 2.461 9.653 1.00 28.04 103 GLN A C 1
ATOM 755 O O . GLN A 1 103 ? -3.897 2.512 8.559 1.00 24.36 103 GLN A O 1
ATOM 761 N N . PHE A 1 104 ? -3.773 1.747 10.678 1.00 23.25 104 PHE A N 1
ATOM 762 C CA . PHE A 1 104 ? -4.928 0.874 10.578 1.00 24.58 104 PHE A CA 1
ATOM 763 C C . PHE A 1 104 ? -5.945 1.274 11.634 1.00 24.29 104 PHE A C 1
ATOM 764 O O . PHE A 1 104 ? -5.611 1.379 12.818 1.00 25.96 104 PHE A O 1
ATOM 772 N N . ASN A 1 105 ? -7.175 1.509 11.196 1.00 24.91 105 ASN A N 1
ATOM 773 C CA . ASN A 1 105 ? -8.248 1.964 12.061 1.00 23.64 105 ASN A CA 1
ATOM 774 C C . ASN A 1 105 ? -9.048 0.784 12.596 1.00 22.56 105 ASN A C 1
ATOM 775 O O . ASN A 1 105 ? -9.011 -0.325 12.058 1.00 19.95 105 ASN A O 1
ATOM 780 N N . LYS A 1 106 ? -9.797 1.054 13.666 1.00 23.15 106 LYS A N 1
ATOM 781 C CA . LYS A 1 106 ? -10.634 0.025 14.264 1.00 23.71 106 LYS A CA 1
ATOM 782 C C . LYS A 1 106 ? -11.634 -0.518 13.256 1.00 21.78 106 LYS A C 1
ATOM 783 O O . LYS A 1 106 ? -11.903 -1.724 13.224 1.00 23.39 106 LYS A O 1
ATOM 789 N N . TYR A 1 107 ? -12.204 0.359 12.434 1.00 21.48 107 TYR A N 1
ATOM 790 C CA . TYR A 1 107 ? -13.159 -0.013 11.401 1.00 28.46 107 TYR A CA 1
ATOM 791 C C . TYR A 1 107 ? -12.584 0.305 10.028 1.00 26.50 107 TYR A C 1
ATOM 792 O O . TYR A 1 107 ? -11.854 1.286 9.859 1.00 23.67 107 TYR A O 1
ATOM 801 N N . LYS A 1 108 ? -12.933 -0.528 9.042 1.00 31.14 108 LYS A N 1
ATOM 802 C CA . LYS A 1 108 ? -12.459 -0.311 7.679 1.00 28.36 108 LYS A CA 1
ATOM 803 C C . LYS A 1 108 ? -13.217 0.791 6.959 1.00 31.09 108 LYS A C 1
ATOM 804 O O . LYS A 1 108 ? -12.754 1.262 5.916 1.00 30.38 108 LYS A O 1
ATOM 810 N N . ILE A 1 109 ? -14.376 1.191 7.471 1.00 33.84 109 ILE A N 1
ATOM 811 C CA . ILE A 1 109 ? -15.103 2.341 6.959 1.00 33.47 109 ILE A CA 1
ATOM 812 C C . ILE A 1 109 ? -15.357 3.289 8.121 1.00 37.47 109 ILE A C 1
ATOM 813 O O . ILE A 1 109 ? -15.327 2.902 9.292 1.00 32.91 109 ILE A O 1
ATOM 818 N N . SER A 1 110 ? -15.614 4.542 7.783 1.00 33.04 110 SER A N 1
ATOM 819 C CA . SER A 1 110 ? -15.817 5.558 8.804 1.00 38.12 110 SER A CA 1
ATOM 820 C C . SER A 1 110 ? -17.163 5.357 9.488 1.00 27.52 110 SER A C 1
ATOM 821 O O . SER A 1 110 ? -18.172 5.160 8.804 1.00 33.84 110 SER A O 1
ATOM 824 N N . PRO A 1 111 ? -17.231 5.406 10.816 1.00 34.60 111 PRO A N 1
ATOM 825 C CA . PRO A 1 111 ? -18.530 5.560 11.471 1.00 33.73 111 PRO A CA 1
ATOM 826 C C . PRO A 1 111 ? -19.244 6.774 10.909 1.00 34.75 111 PRO A C 1
ATOM 827 O O . PRO A 1 111 ? -18.595 7.749 10.502 1.00 32.00 111 PRO A O 1
ATOM 831 N N . PRO A 1 112 ? -20.571 6.751 10.840 1.00 36.34 112 PRO A N 1
ATOM 832 C CA . PRO A 1 112 ? -21.299 7.924 10.337 1.00 37.42 112 PRO A CA 1
ATOM 833 C C . PRO A 1 112 ? -21.037 9.135 11.223 1.00 39.16 112 PRO A C 1
ATOM 834 O O . PRO A 1 112 ? -21.215 9.084 12.442 1.00 40.66 112 PRO A O 1
ATOM 838 N N . LEU A 1 113 ? -20.622 10.237 10.603 1.00 35.23 113 LEU A N 1
ATOM 839 C CA . LEU A 1 113 ? -20.218 11.430 11.333 1.00 41.79 113 LEU A CA 1
ATOM 840 C C . LEU A 1 113 ? -21.160 12.598 11.066 1.00 40.00 113 LEU A C 1
ATOM 841 O O . LEU A 1 113 ? -21.715 12.736 9.973 1.00 44.47 113 LEU A O 1
ATOM 846 N N . GLU A 1 114 ? -21.319 13.447 12.080 1.00 42.93 114 GLU A N 1
ATOM 847 C CA . GLU A 1 114 ? -22.0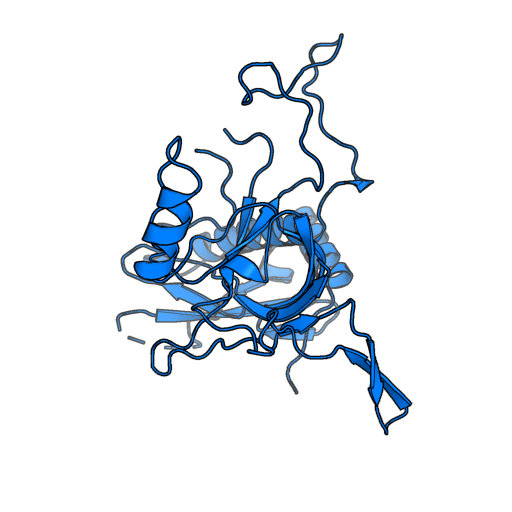65 14.686 11.931 1.00 40.31 114 GLU A CA 1
ATOM 848 C C . GLU A 1 114 ? -21.285 15.664 11.049 1.00 44.08 114 GLU A C 1
ATOM 849 O O . GLU A 1 114 ? -20.158 15.401 10.618 1.00 38.60 114 GLU A O 1
ATOM 855 N N . ASP A 1 115 ? -21.898 16.820 10.784 1.00 44.27 115 ASP A N 1
ATOM 856 C CA . ASP A 1 115 ? -21.302 17.776 9.860 1.00 48.35 115 ASP A CA 1
ATOM 857 C C . ASP A 1 115 ? -19.993 18.353 10.381 1.00 46.95 115 ASP A C 1
ATOM 858 O O . ASP A 1 115 ? -19.167 18.807 9.580 1.00 45.16 115 ASP A O 1
ATOM 863 N N . ASP A 1 116 ? -19.775 18.335 11.696 1.00 43.94 116 ASP A N 1
ATOM 864 C CA . ASP A 1 116 ? -18.504 18.786 12.245 1.00 44.72 116 ASP A CA 1
ATOM 865 C C . ASP A 1 116 ? -17.338 17.904 11.819 1.00 41.88 116 ASP A C 1
ATOM 866 O O . ASP A 1 116 ? -16.186 18.266 12.077 1.00 46.99 116 ASP A O 1
ATOM 871 N N . GLY A 1 117 ? -17.606 16.765 11.183 1.00 42.78 117 GLY A N 1
ATOM 872 C CA . GLY A 1 117 ? -16.552 15.846 10.804 1.00 36.54 117 GLY A CA 1
ATOM 873 C C . GLY A 1 117 ? -15.828 15.209 11.965 1.00 40.01 117 GLY A C 1
ATOM 874 O O . GLY A 1 117 ? -14.722 14.693 11.784 1.00 43.36 117 GLY A O 1
ATOM 875 N N . LEU A 1 118 ? -16.429 15.218 13.157 1.00 44.20 118 LEU A N 1
ATOM 876 C CA . LEU A 1 118 ? -15.765 14.734 14.364 1.00 47.06 118 LEU A CA 1
ATOM 877 C C . LEU A 1 118 ? -16.662 13.932 15.300 1.00 43.93 118 LEU A C 1
ATOM 878 O O . LEU A 1 118 ? -16.150 13.052 15.999 1.00 46.20 118 LEU A O 1
ATOM 883 N N . THR A 1 119 ? -17.965 14.194 15.354 1.00 44.30 119 THR A N 1
ATOM 884 C CA . THR A 1 119 ? -18.871 13.486 16.248 1.00 45.39 119 THR A CA 1
ATOM 885 C C . THR A 1 119 ? -19.587 12.365 15.503 1.00 40.64 119 THR A C 1
ATOM 886 O O . THR A 1 119 ? -20.077 12.562 14.387 1.00 41.95 119 THR A O 1
ATOM 890 N N . VAL A 1 120 ? -19.666 11.198 16.134 1.00 37.45 120 VAL A N 1
ATOM 891 C CA . VAL A 1 120 ? -20.386 10.067 15.558 1.00 40.18 120 VAL A CA 1
ATOM 892 C C . VAL A 1 120 ? -21.887 10.306 15.673 1.00 41.71 120 VAL A C 1
ATOM 893 O O . VAL A 1 120 ? -22.386 10.752 16.714 1.00 39.15 120 VAL A O 1
ATOM 897 N N . LYS A 1 121 ? -22.612 10.022 14.592 1.00 42.52 121 LYS A N 1
ATOM 898 C CA . LYS A 1 121 ? -24.059 10.184 14.589 1.00 42.95 121 LYS A CA 1
ATOM 899 C C . LYS A 1 121 ? -24.718 9.212 15.561 1.00 47.53 121 LYS A C 1
ATOM 900 O O . LYS A 1 121 ? -24.194 8.132 15.853 1.00 45.70 121 LYS A O 1
ATOM 906 N N . LYS A 1 122 ? -25.886 9.607 16.058 1.00 49.79 122 LYS A N 1
ATOM 907 C CA . LYS A 1 122 ? -26.717 8.771 16.908 1.00 55.72 122 LYS A CA 1
ATOM 908 C C . LYS A 1 122 ? -28.036 8.491 16.201 1.00 54.95 122 LYS A C 1
ATOM 909 O O . LYS A 1 122 ? -28.534 9.323 15.436 1.00 52.40 122 LYS A O 1
ATOM 915 N N . ASN A 1 123 ? -28.597 7.310 16.451 1.00 58.59 123 ASN A N 1
ATOM 916 C CA . ASN A 1 123 ? -29.826 6.906 15.786 1.00 57.53 123 ASN A CA 1
ATOM 917 C C . ASN A 1 123 ? -31.032 7.411 16.580 1.00 53.99 123 ASN A C 1
ATOM 918 O O . ASN A 1 123 ? -30.895 8.143 17.565 1.00 56.38 123 ASN A O 1
ATOM 923 N N . GLU A 1 124 ? -32.233 7.015 16.146 1.00 57.30 124 GLU A N 1
ATOM 924 C CA . GLU A 1 124 ? -33.466 7.511 16.754 1.00 62.60 124 GLU A CA 1
ATOM 925 C C . GLU A 1 124 ? -33.443 7.376 18.271 1.00 62.41 124 GLU A C 1
ATOM 926 O O . GLU A 1 124 ? -33.858 8.292 18.991 1.00 62.93 124 GLU A O 1
ATOM 932 N N . GLN A 1 125 ? -32.962 6.237 18.771 1.00 59.30 125 GLN A N 1
ATOM 933 C CA . GLN A 1 125 ? -32.914 5.947 20.199 1.00 64.91 125 GLN A CA 1
ATOM 934 C C . GLN A 1 125 ? -31.820 6.711 20.935 1.00 58.22 125 GLN A C 1
ATOM 935 O O . GLN A 1 125 ? -31.719 6.571 22.160 1.00 58.89 125 GLN A O 1
ATOM 941 N N . GLY A 1 126 ? -31.011 7.504 20.236 1.00 61.72 126 GLY A N 1
ATOM 942 C CA . GLY A 1 126 ? -29.871 8.149 20.860 1.00 53.27 126 GLY A CA 1
ATOM 943 C C . GLY A 1 126 ? -28.650 7.266 20.995 1.00 60.63 126 GLY A C 1
ATOM 944 O O . GLY A 1 126 ? -27.862 7.447 21.929 1.00 56.99 126 GLY A O 1
ATOM 945 N N . GLU A 1 127 ? -28.466 6.313 20.082 1.00 60.51 127 GLU A N 1
ATOM 946 C CA . GLU A 1 127 ? -27.366 5.356 20.135 1.00 58.97 127 GLU A CA 1
ATOM 947 C C . GLU A 1 127 ? -26.291 5.761 19.133 1.00 50.08 127 GLU A C 1
ATOM 948 O O . GLU A 1 127 ? -26.581 5.926 17.943 1.00 54.06 127 GLU A O 1
ATOM 954 N N . GLU A 1 128 ? -25.060 5.927 19.615 1.00 49.01 128 GLU A N 1
ATOM 955 C CA . GLU A 1 128 ? -23.936 6.175 18.720 1.00 53.10 128 GLU A CA 1
ATOM 956 C C . GLU A 1 128 ? -23.839 5.054 17.694 1.00 44.25 128 GLU A C 1
ATOM 957 O O . GLU A 1 128 ? -23.734 3.879 18.057 1.00 43.18 128 GLU A O 1
ATOM 963 N N . ILE A 1 129 ? -23.874 5.416 16.415 1.00 43.03 129 ILE A N 1
ATOM 964 C CA . ILE A 1 129 ? -23.929 4.441 15.331 1.00 38.52 129 ILE A CA 1
ATOM 965 C C . ILE A 1 129 ? -22.518 4.043 14.929 1.00 36.56 129 ILE A C 1
ATOM 966 O O . ILE A 1 129 ? -21.718 4.887 14.514 1.00 37.48 129 ILE A O 1
ATOM 971 N N . TYR A 1 130 ? -22.220 2.754 15.027 1.00 33.47 130 TYR A N 1
ATOM 972 C CA . TYR A 1 130 ? -20.930 2.264 14.591 1.00 35.94 130 TYR A CA 1
ATOM 973 C C . TYR A 1 130 ? -21.111 1.209 13.507 1.00 34.39 130 TYR A C 1
ATOM 974 O O . TYR A 1 130 ? -22.159 0.559 13.438 1.00 33.87 130 TYR A O 1
ATOM 983 N N . PRO A 1 131 ? -20.128 1.043 12.624 1.00 32.22 131 PRO A N 1
ATOM 984 C CA . PRO A 1 131 ? -20.238 0.016 11.583 1.00 37.43 131 PRO A CA 1
ATOM 985 C C . PRO A 1 131 ? -20.375 -1.373 12.191 1.00 32.80 131 PRO A C 1
ATOM 986 O O . PRO A 1 131 ? -20.092 -1.596 13.369 1.00 32.85 131 PRO A O 1
ATOM 990 N N . GLY A 1 132 ? -20.810 -2.318 11.359 1.00 34.02 132 GLY A N 1
ATOM 991 C CA . GLY A 1 132 ? -20.951 -3.694 11.796 1.00 34.59 132 GLY A CA 1
ATOM 992 C C . GLY A 1 132 ? -19.615 -4.379 12.047 1.00 35.50 132 GLY A C 1
ATOM 993 O O . GLY A 1 132 ? -18.539 -3.882 11.709 1.00 32.70 132 GLY A O 1
ATOM 994 N N . ASP A 1 133 ? -19.698 -5.565 12.660 1.00 42.10 133 ASP A N 1
ATOM 995 C CA . ASP A 1 133 ? -18.487 -6.301 13.017 1.00 45.14 133 ASP A CA 1
ATOM 996 C C . ASP A 1 133 ? -17.710 -6.750 11.786 1.00 38.16 133 ASP A C 1
ATOM 997 O O . ASP A 1 133 ? -16.485 -6.906 11.851 1.00 38.10 133 ASP A O 1
ATOM 1002 N N . GLU A 1 134 ? -18.396 -6.960 10.660 1.00 34.31 134 GLU A N 1
ATOM 1003 C CA . GLU A 1 134 ? -17.712 -7.352 9.433 1.00 37.59 134 GLU A CA 1
ATOM 1004 C C . GLU A 1 134 ? -16.759 -6.274 8.934 1.00 39.56 134 GLU A C 1
ATOM 1005 O O . GLU A 1 134 ? -15.914 -6.555 8.078 1.00 43.17 134 GLU A O 1
ATOM 1011 N N . GLU A 1 135 ? -16.875 -5.051 9.448 1.00 34.02 135 GLU A N 1
ATOM 1012 C CA . GLU A 1 135 ? -15.964 -3.966 9.116 1.00 33.31 135 GLU A CA 1
ATOM 1013 C C . GLU A 1 135 ? -14.856 -3.782 10.143 1.00 28.34 135 GLU A C 1
ATOM 1014 O O . GLU A 1 135 ? -14.014 -2.898 9.968 1.00 30.70 135 GLU A O 1
ATOM 1020 N N . LYS A 1 136 ? -14.838 -4.575 11.210 1.00 27.45 136 LYS A N 1
ATOM 1021 C CA . LYS A 1 136 ? -13.803 -4.435 12.224 1.00 31.33 136 LYS A CA 1
ATOM 1022 C C . LYS A 1 136 ? -12.502 -5.043 11.731 1.00 31.54 136 LYS A C 1
ATOM 1023 O O . LYS A 1 136 ? -12.474 -6.196 11.292 1.00 34.45 136 LYS A O 1
ATOM 1029 N N . SER A 1 137 ? -11.426 -4.265 11.801 1.00 27.34 137 SER A N 1
ATOM 1030 C CA . SER A 1 137 ? -10.109 -4.788 11.473 1.00 28.13 137 SER A CA 1
ATOM 1031 C C . SER A 1 137 ? -9.681 -5.810 12.521 1.00 24.84 137 SER A C 1
ATOM 1032 O O . SER A 1 137 ? -9.724 -5.533 13.724 1.00 25.12 137 SER A O 1
ATOM 1035 N N . LYS A 1 138 ? -9.267 -6.978 12.093 1.00 27.91 138 LYS A N 1
ATOM 1036 C CA . LYS A 1 138 ? -8.783 -7.992 13.010 1.00 25.14 138 LYS A CA 1
ATOM 1037 C C . LYS A 1 138 ? -7.437 -7.646 13.584 1.00 19.47 138 LYS A C 1
ATOM 1038 O O . LYS A 1 138 ? -7.173 -7.959 14.708 1.00 22.79 138 LYS A O 1
ATOM 1044 N N . LEU A 1 139 ? -6.583 -7.017 12.796 1.00 24.38 139 LEU A N 1
ATOM 1045 C CA . LEU A 1 139 ? -5.303 -6.556 13.318 1.00 23.94 139 LEU A CA 1
ATOM 1046 C C . LEU A 1 139 ? -5.496 -5.539 14.437 1.00 17.99 139 LEU A C 1
ATOM 1047 O O . LEU A 1 139 ? -4.792 -5.581 15.452 1.00 19.00 139 LEU A O 1
ATOM 1052 N N . PHE A 1 140 ? -6.444 -4.614 14.278 1.00 18.47 140 PHE A N 1
ATOM 1053 C CA . PHE A 1 140 ? -6.713 -3.675 15.364 1.00 19.96 140 PHE A CA 1
ATOM 1054 C C . PHE A 1 140 ? -7.195 -4.406 16.610 1.00 21.60 140 PHE A C 1
ATOM 1055 O O . PHE A 1 140 ? -6.791 -4.073 17.731 1.00 19.43 140 PHE A O 1
ATOM 1063 N N . GLN A 1 141 ? -8.062 -5.407 16.435 1.00 18.40 141 GLN A N 1
ATOM 1064 C CA . GLN A 1 141 ? -8.516 -6.186 17.580 1.00 20.78 141 GLN A CA 1
ATOM 1065 C C . GLN A 1 141 ? -7.343 -6.813 18.324 1.00 26.23 141 GLN A C 1
ATOM 1066 O O . GLN A 1 141 ? -7.353 -6.896 19.557 1.00 25.60 141 GLN A O 1
ATOM 1072 N N . ILE A 1 142 ? -6.333 -7.281 17.594 1.00 19.23 142 ILE A N 1
ATOM 1073 C CA . ILE A 1 142 ? -5.184 -7.895 18.248 1.00 21.21 142 ILE A CA 1
ATOM 1074 C C . ILE A 1 142 ? -4.377 -6.843 18.993 1.00 22.26 142 ILE A C 1
ATOM 1075 O O . ILE A 1 142 ? -4.024 -7.020 20.165 1.00 23.92 142 ILE A O 1
ATOM 1080 N N . ILE A 1 143 ? -4.084 -5.727 18.325 1.00 21.14 143 ILE A N 1
ATOM 1081 C CA . ILE A 1 143 ? -3.297 -4.670 18.948 1.00 20.81 143 ILE A CA 1
ATOM 1082 C C . ILE A 1 143 ? -3.982 -4.150 20.208 1.00 21.45 143 ILE A C 1
ATOM 1083 O O . ILE A 1 143 ? -3.325 -3.899 21.225 1.00 26.11 143 ILE A O 1
ATOM 1088 N N . GLU A 1 144 ? -5.307 -3.986 20.170 1.00 24.61 144 GLU A N 1
ATOM 1089 C CA . GLU A 1 144 ? -6.029 -3.607 21.381 1.00 24.98 144 GLU A CA 1
ATOM 1090 C C . GLU A 1 144 ? -5.640 -4.505 22.542 1.00 25.76 144 GLU A C 1
ATOM 1091 O O . GLU A 1 144 ? -5.321 -4.032 23.640 1.00 27.77 144 GLU A O 1
ATOM 1097 N N . LEU A 1 145 ? -5.679 -5.817 22.313 1.00 23.50 145 LEU A N 1
ATOM 1098 C CA . LEU A 1 145 ? -5.445 -6.767 23.390 1.00 22.86 145 LEU A CA 1
ATOM 1099 C C . LEU A 1 145 ? -3.969 -6.848 23.744 1.00 22.78 145 LEU A C 1
ATOM 1100 O O . LEU A 1 145 ? -3.623 -7.046 24.912 1.00 25.97 145 LEU A O 1
ATOM 1105 N N . LEU A 1 146 ? -3.086 -6.690 22.756 1.00 20.36 146 LEU A N 1
ATOM 1106 C CA . LEU A 1 146 ? -1.664 -6.581 23.059 1.00 22.93 146 LEU A CA 1
ATOM 1107 C C . LEU A 1 146 ? -1.393 -5.396 23.977 1.00 22.32 146 LEU A C 1
ATOM 1108 O O . LEU A 1 146 ? -0.566 -5.484 24.893 1.00 24.36 146 LEU A O 1
ATOM 1113 N N . GLU A 1 147 ? -2.090 -4.280 23.756 1.00 20.90 147 GLU A N 1
ATOM 1114 C CA . GLU A 1 147 ? -1.868 -3.101 24.584 1.00 27.73 147 GLU A CA 1
ATOM 1115 C C . GLU A 1 147 ? -2.258 -3.366 26.035 1.00 28.98 147 GLU A C 1
ATOM 1116 O O . GLU A 1 147 ? -1.545 -2.959 26.960 1.00 27.12 147 GLU A O 1
ATOM 1122 N N . GLU A 1 148 ? -3.379 -4.060 26.257 1.00 27.97 148 GLU A N 1
ATOM 1123 C CA . GLU A 1 148 ? -3.777 -4.387 27.626 1.00 33.11 148 GLU A CA 1
ATOM 1124 C C . GLU A 1 148 ? -2.864 -5.445 28.234 1.00 28.20 148 GLU A C 1
ATOM 1125 O O . GLU A 1 148 ? -2.517 -5.364 29.418 1.00 30.94 148 GLU A O 1
ATOM 1131 N N . ALA A 1 149 ? -2.488 -6.458 27.451 1.00 25.74 149 ALA A N 1
ATOM 1132 C CA . ALA A 1 149 ? -1.497 -7.416 27.927 1.00 27.60 149 ALA A CA 1
ATOM 1133 C C . ALA A 1 149 ? -0.189 -6.713 28.258 1.00 30.01 149 ALA A C 1
ATOM 1134 O O . ALA A 1 149 ? 0.496 -7.071 29.224 1.00 32.37 149 ALA A O 1
ATOM 1136 N N . PHE A 1 150 ? 0.167 -5.703 27.464 1.00 30.39 150 PHE A N 1
ATOM 1137 C CA . PHE A 1 150 ? 1.395 -4.952 27.698 1.00 27.85 150 PHE A CA 1
ATOM 1138 C C . PHE A 1 150 ? 1.290 -4.123 28.972 1.00 29.45 150 PHE A C 1
ATOM 1139 O O . PHE A 1 150 ? 2.211 -4.121 29.800 1.00 29.59 150 PHE A O 1
ATOM 1147 N N . GLU A 1 151 ? 0.159 -3.445 29.168 1.00 29.71 151 GLU A N 1
ATOM 1148 C CA . GLU A 1 151 ? -0.018 -2.644 30.374 1.00 36.36 151 GLU A CA 1
ATOM 1149 C C . GLU A 1 151 ? -0.117 -3.522 31.615 1.00 40.12 151 GLU A C 1
ATOM 1150 O O . GLU A 1 151 ? 0.426 -3.176 32.672 1.00 36.93 151 GLU A O 1
ATOM 1156 N N . ASP A 1 152 ? -0.815 -4.656 31.514 1.00 33.22 152 ASP A N 1
ATOM 1157 C CA . ASP A 1 152 ? -0.870 -5.583 32.639 1.00 33.70 152 ASP A CA 1
ATOM 1158 C C . ASP A 1 152 ? 0.524 -6.084 32.999 1.00 34.37 152 ASP A C 1
ATOM 1159 O O . ASP A 1 152 ? 0.875 -6.175 34.180 1.00 36.99 152 ASP A O 1
ATOM 1164 N N . ALA A 1 153 ? 1.342 -6.399 31.991 1.00 32.03 153 ALA A N 1
ATOM 1165 C CA . ALA A 1 153 ? 2.687 -6.892 32.267 1.00 31.02 153 ALA A CA 1
ATOM 1166 C C . ALA A 1 153 ? 3.566 -5.822 32.903 1.00 37.53 153 ALA A C 1
ATOM 1167 O O . ALA A 1 153 ? 4.429 -6.143 33.729 1.00 37.55 153 ALA A O 1
ATOM 1169 N N . VAL A 1 154 ? 3.369 -4.553 32.538 1.00 36.27 154 VAL A N 1
ATOM 1170 C CA . VAL A 1 154 ? 4.206 -3.491 33.088 1.00 37.11 154 VAL A CA 1
ATOM 1171 C C . VAL A 1 154 ? 3.864 -3.242 34.548 1.00 43.98 154 VAL A C 1
ATOM 1172 O O . VAL A 1 154 ? 4.756 -3.076 35.389 1.00 46.97 154 VAL A O 1
ATOM 1176 N N . GLN A 1 155 ? 2.571 -3.197 34.873 1.00 38.28 155 GLN A N 1
ATOM 1177 C CA . GLN A 1 155 ? 2.170 -3.005 36.260 1.00 46.15 155 GLN A CA 1
ATOM 1178 C C . GLN A 1 155 ? 2.564 -4.187 37.136 1.00 46.26 155 GLN A C 1
ATOM 1179 O O . GLN A 1 155 ? 2.611 -4.046 38.362 1.00 52.37 155 GLN A O 1
ATOM 1185 N N . LYS A 1 156 ? 2.858 -5.339 36.539 1.00 44.57 156 LYS A N 1
ATOM 1186 C CA . LYS A 1 156 ? 3.304 -6.513 37.277 1.00 47.20 156 LYS A CA 1
ATOM 1187 C C . LYS A 1 156 ? 4.817 -6.683 37.256 1.00 49.22 156 LYS A C 1
ATOM 1188 O O . LYS A 1 156 ? 5.321 -7.681 37.777 1.00 52.80 156 LYS A O 1
ATOM 1194 N N . GLY A 1 157 ? 5.549 -5.741 36.668 1.00 42.21 157 GLY A N 1
ATOM 1195 C CA . GLY A 1 157 ? 6.977 -5.875 36.520 1.00 46.88 157 GLY A CA 1
ATOM 1196 C C . GLY A 1 157 ? 7.757 -5.206 37.633 1.00 51.20 157 GLY A C 1
ATOM 1197 O O . GLY A 1 157 ? 7.217 -4.863 38.689 1.00 46.59 157 GLY A O 1
ATOM 1198 N N . PRO A 1 158 ? 9.059 -5.020 37.415 1.00 53.91 158 PRO A N 1
ATOM 1199 C CA . PRO A 1 158 ? 9.898 -4.383 38.437 1.00 49.39 158 PRO A CA 1
ATOM 1200 C C . PRO A 1 158 ? 9.395 -2.990 38.789 1.00 53.34 158 PRO A C 1
ATOM 1201 O O . PRO A 1 158 ? 8.736 -2.319 37.991 1.00 57.19 158 PRO A O 1
ATOM 1205 N N . GLU A 1 159 ? 9.729 -2.552 40.004 1.00 53.20 159 GLU A N 1
ATOM 1206 C CA . GLU A 1 159 ? 9.216 -1.277 40.494 1.00 54.13 159 GLU A CA 1
ATOM 1207 C C . GLU A 1 159 ? 9.707 -0.113 39.642 1.00 60.84 159 GLU A C 1
ATOM 1208 O O . GLU A 1 159 ? 8.967 0.851 39.411 1.00 63.41 159 GLU A O 1
ATOM 1214 N N . ALA A 1 160 ? 10.954 -0.180 39.170 1.00 59.32 160 ALA A N 1
ATOM 1215 C CA . ALA A 1 160 ? 11.490 0.909 38.359 1.00 53.20 160 ALA A CA 1
ATOM 1216 C C . ALA A 1 160 ? 10.692 1.095 37.078 1.00 57.12 160 ALA A C 1
ATOM 1217 O O . ALA A 1 160 ? 10.633 2.206 36.539 1.00 66.46 160 ALA A O 1
ATOM 1219 N N . MET A 1 161 ? 10.063 0.031 36.583 1.00 59.88 161 MET A N 1
ATOM 1220 C CA . MET A 1 161 ? 9.270 0.123 35.365 1.00 58.83 161 MET A CA 1
ATOM 1221 C C . MET A 1 161 ? 7.813 0.468 35.642 1.00 59.79 161 MET A C 1
ATOM 1222 O O . MET A 1 161 ? 7.189 1.171 34.839 1.00 63.20 161 MET A O 1
ATOM 1227 N N . LYS A 1 162 ? 7.256 0.000 36.763 1.00 55.87 162 LYS A N 1
ATOM 1228 C CA . LYS A 1 162 ? 5.869 0.313 37.092 1.00 53.44 162 LYS A CA 1
ATOM 1229 C C . LYS A 1 162 ? 5.627 1.809 37.235 1.00 58.82 162 LYS A C 1
ATOM 1230 O O . LYS A 1 162 ? 4.473 2.248 37.177 1.00 53.97 162 LYS A O 1
ATOM 1236 N N . THR A 1 163 ? 6.681 2.597 37.436 1.00 57.72 163 THR A N 1
ATOM 1237 C CA . THR A 1 163 ? 6.542 4.036 37.603 1.00 59.95 163 THR A CA 1
ATOM 1238 C C . THR A 1 163 ? 6.696 4.812 36.303 1.00 57.28 163 THR A C 1
ATOM 1239 O O . THR A 1 163 ? 6.279 5.975 36.240 1.00 50.44 163 THR A O 1
ATOM 1243 N N . LYS A 1 164 ? 7.279 4.204 35.275 1.00 50.73 164 LYS A N 1
ATOM 1244 C CA . LYS A 1 164 ? 7.623 4.933 34.067 1.00 53.73 164 LYS A CA 1
ATOM 1245 C C . LYS A 1 164 ? 6.394 5.172 33.196 1.00 51.89 164 LYS A C 1
ATOM 1246 O O . LYS A 1 164 ? 5.385 4.468 33.283 1.00 49.81 164 LYS A O 1
ATOM 1252 N N . HIS A 1 165 ? 6.502 6.185 32.338 1.00 45.83 165 HIS A N 1
ATOM 1253 C CA . HIS A 1 165 ? 5.451 6.476 31.376 1.00 43.36 165 HIS A CA 1
ATOM 1254 C C . HIS A 1 165 ? 5.292 5.316 30.403 1.00 42.13 165 HIS A C 1
ATOM 1255 O O . HIS A 1 165 ? 6.267 4.846 29.813 1.00 38.97 165 HIS A O 1
ATOM 1262 N N . VAL A 1 166 ? 4.057 4.852 30.242 1.00 42.96 166 VAL A N 1
ATOM 1263 C CA . VAL A 1 166 ? 3.728 3.768 29.324 1.00 42.12 166 VAL A CA 1
ATOM 1264 C C . VAL A 1 166 ? 3.136 4.391 28.067 1.00 42.66 166 VAL A C 1
ATOM 1265 O O . VAL A 1 166 ? 2.056 4.989 28.110 1.00 47.98 166 VAL A O 1
ATOM 1269 N N . ILE A 1 167 ? 3.837 4.256 26.946 1.00 37.67 167 ILE A N 1
ATOM 1270 C CA . ILE A 1 167 ? 3.350 4.791 25.681 1.00 37.09 167 ILE A CA 1
ATOM 1271 C C . ILE A 1 167 ? 2.317 3.839 25.093 1.00 35.27 167 ILE A C 1
ATOM 1272 O O . ILE A 1 167 ? 2.506 2.618 25.079 1.00 33.69 167 ILE A O 1
ATOM 1277 N N . LYS A 1 168 ? 1.219 4.404 24.601 1.00 37.31 168 LYS A N 1
ATOM 1278 C CA . LYS A 1 168 ? 0.120 3.608 24.082 1.00 33.99 168 LYS A CA 1
ATOM 1279 C C . LYS A 1 168 ? 0.379 3.200 22.641 1.00 32.80 168 LYS A C 1
ATOM 1280 O O . LYS A 1 168 ? 1.065 3.895 21.886 1.00 33.22 168 LYS A O 1
ATOM 1286 N N . LEU A 1 169 ? -0.185 2.053 22.266 1.00 29.91 169 LEU A N 1
ATOM 1287 C CA . LEU A 1 169 ? -0.074 1.571 20.898 1.00 30.57 169 LEU A CA 1
ATOM 1288 C C . LEU A 1 169 ? -1.128 2.187 19.991 1.00 31.44 169 LEU A C 1
ATOM 1289 O O . LEU A 1 169 ? -0.890 2.350 18.790 1.00 35.89 169 LEU A O 1
ATOM 1294 N N . ILE A 1 170 ? -2.289 2.536 20.535 1.00 29.47 170 ILE A N 1
ATOM 1295 C CA . ILE A 1 170 ? -3.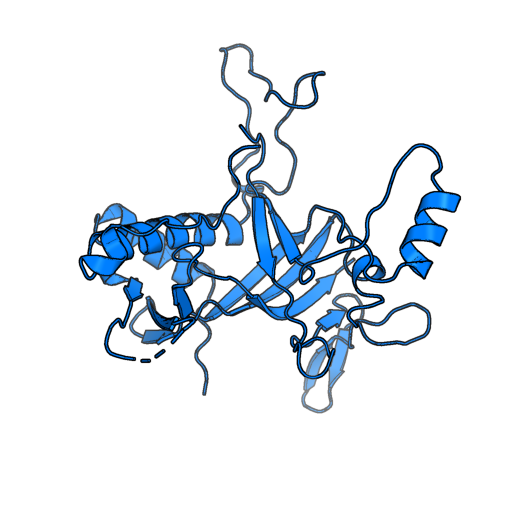421 2.995 19.742 1.00 32.91 170 ILE A CA 1
ATOM 1296 C C . ILE A 1 170 ? -3.745 4.431 20.123 1.00 37.06 170 ILE A C 1
ATOM 1297 O O . ILE A 1 170 ? -3.895 4.746 21.310 1.00 33.46 170 ILE A O 1
ATOM 1302 N N . GLN A 1 171 ? -3.859 5.295 19.117 1.00 37.09 171 GLN A N 1
ATOM 1303 C CA . GLN A 1 171 ? -4.318 6.662 19.330 1.00 44.91 171 GLN A CA 1
ATOM 1304 C C . GLN A 1 171 ? -5.840 6.650 19.434 1.00 43.76 171 GLN A C 1
ATOM 1305 O O . GLN A 1 171 ? -6.536 6.333 18.462 1.00 37.92 171 GLN A O 1
ATOM 1311 N N . ARG A 1 172 ? -6.357 7.002 20.597 1.00 42.44 172 ARG A N 1
ATOM 1312 C CA . ARG A 1 172 ? -7.787 6.996 20.816 1.00 45.20 172 ARG A CA 1
ATOM 1313 C C . ARG A 1 172 ? -8.310 8.401 20.934 1.00 53.33 172 ARG A C 1
ATOM 1314 O O . ARG A 1 172 ? -9.505 8.616 20.995 1.00 56.58 172 ARG A O 1
ATOM 1322 N N . LYS A 1 173 ? -7.409 9.362 20.957 1.00 52.80 173 LYS A N 1
ATOM 1323 C CA . LYS A 1 173 ? -7.809 10.731 21.110 1.00 59.83 173 LYS A CA 1
ATOM 1324 C C . LYS A 1 173 ? -7.037 11.650 20.207 1.00 61.87 173 LYS A C 1
ATOM 1325 O O . LYS A 1 173 ? -6.348 11.213 19.322 1.00 55.14 173 LYS A O 1
ATOM 1331 N N . ILE A 1 174 ? -7.142 12.948 20.441 1.00 74.97 174 ILE A N 1
ATOM 1332 C CA . ILE A 1 174 ? -6.485 13.943 19.594 1.00 72.01 174 ILE A CA 1
ATOM 1333 C C . ILE A 1 174 ? -5.286 14.593 20.247 1.00 69.37 174 ILE A C 1
ATOM 1334 O O . ILE A 1 174 ? -4.685 15.495 19.677 1.00 73.08 174 ILE A O 1
ATOM 1339 N N . PRO A 1 185 ? -11.040 12.801 21.147 1.00 69.70 185 PRO A N 1
ATOM 1340 C CA . PRO A 1 185 ? -11.861 11.590 21.201 1.00 68.77 185 PRO A CA 1
ATOM 1341 C C . PRO A 1 185 ? -12.096 11.088 19.775 1.00 70.35 185 PRO A C 1
ATOM 1342 O O . PRO A 1 185 ? -13.015 11.555 19.096 1.00 65.19 185 PRO A O 1
ATOM 1346 N N . LEU A 1 186 ? -11.249 10.182 19.298 1.00 57.81 186 LEU A N 1
ATOM 1347 C CA . LEU A 1 186 ? -11.366 9.768 17.910 1.00 55.27 186 LEU A CA 1
ATOM 1348 C C . LEU A 1 186 ? -12.556 8.912 17.568 1.00 48.03 186 LEU A C 1
ATOM 1349 O O . LEU A 1 186 ? -12.909 8.006 18.290 1.00 41.05 186 LEU A O 1
ATOM 1354 N N . PRO A 1 187 ? -13.195 9.231 16.458 1.00 48.87 187 PRO A N 1
ATOM 1355 C CA . PRO A 1 187 ? -14.286 8.378 15.999 1.00 50.84 187 PRO A CA 1
ATOM 1356 C C . PRO A 1 187 ? -13.765 6.983 15.605 1.00 44.82 187 PRO A C 1
ATOM 1357 O O . PRO A 1 187 ? -14.383 5.990 15.974 1.00 45.30 187 PRO A O 1
ATOM 1361 N N . ASN A 1 188 ? -12.652 6.913 14.898 1.00 31.65 188 ASN A N 1
ATOM 1362 C CA . ASN A 1 188 ? -12.070 5.649 14.453 1.00 33.86 188 ASN A CA 1
ATOM 1363 C C . ASN A 1 188 ? -10.633 5.591 14.961 1.00 36.49 188 ASN A C 1
ATOM 1364 O O . ASN A 1 188 ? -9.732 6.180 14.338 1.00 31.01 188 ASN A O 1
ATOM 1369 N N . PRO A 1 189 ? -10.380 4.927 16.092 1.00 39.04 189 PRO A N 1
ATOM 1370 C CA . PRO A 1 189 ? -9.014 4.898 16.642 1.00 32.86 189 PRO A CA 1
ATOM 1371 C C . PRO A 1 189 ? -8.008 4.286 15.673 1.00 31.35 189 PRO A C 1
ATOM 1372 O O . PRO A 1 189 ? -8.353 3.469 14.818 1.00 29.05 189 PRO A O 1
ATOM 1376 N N . ILE A 1 190 ? -6.742 4.687 15.828 1.00 35.16 190 ILE A N 1
ATOM 1377 C CA . ILE A 1 190 ? -5.676 4.359 14.884 1.00 31.07 190 ILE A CA 1
ATOM 1378 C C . ILE A 1 190 ? -4.578 3.559 15.572 1.00 31.46 190 ILE A C 1
ATOM 1379 O O . ILE A 1 190 ? -4.163 3.884 16.689 1.00 30.53 190 ILE A O 1
ATOM 1384 N N . ALA A 1 191 ? -4.095 2.525 14.883 1.00 29.04 191 ALA A N 1
ATOM 1385 C CA . ALA A 1 191 ? -2.894 1.792 15.263 1.00 28.81 191 ALA A CA 1
ATOM 1386 C C . ALA A 1 191 ? -1.866 1.921 14.148 1.00 30.89 191 ALA A C 1
ATOM 1387 O O . ALA A 1 191 ? -2.206 1.799 12.966 1.00 27.10 191 ALA A O 1
ATOM 1389 N N . ARG A 1 192 ? -0.612 2.165 14.526 1.00 28.28 192 ARG A N 1
ATOM 1390 C CA . ARG A 1 192 ? 0.454 2.478 13.581 1.00 27.21 192 ARG A CA 1
ATOM 1391 C C . ARG A 1 192 ? 1.485 1.357 13.535 1.00 30.04 192 ARG A C 1
ATOM 1392 O O . ARG A 1 192 ? 1.954 0.889 14.578 1.00 30.37 192 ARG A O 1
ATOM 1400 N N . ILE A 1 193 ? 1.836 0.938 12.323 1.00 23.76 193 ILE A N 1
ATOM 1401 C CA . ILE A 1 193 ? 2.871 -0.060 12.078 1.00 24.72 193 ILE A CA 1
ATOM 1402 C C . ILE A 1 193 ? 4.043 0.624 11.392 1.00 25.15 193 ILE A C 1
ATOM 1403 O O . ILE A 1 193 ? 3.897 1.177 10.295 1.00 22.44 193 ILE A O 1
ATOM 1408 N N . ARG A 1 194 ? 5.204 0.578 12.040 1.00 24.21 194 ARG A N 1
ATOM 1409 C CA . ARG A 1 194 ? 6.390 1.276 11.567 1.00 22.83 194 ARG A CA 1
ATOM 1410 C C . ARG A 1 194 ? 7.058 0.500 10.439 1.00 25.67 194 ARG A C 1
ATOM 1411 O O . ARG A 1 194 ? 7.344 -0.692 10.581 1.00 25.70 194 ARG A O 1
ATOM 1419 N N . ILE A 1 195 ? 7.299 1.173 9.315 1.00 29.65 195 ILE A N 1
ATOM 1420 C CA . ILE A 1 195 ? 8.135 0.633 8.245 1.00 30.39 195 ILE A CA 1
ATOM 1421 C C . ILE A 1 195 ? 9.551 1.135 8.502 1.00 27.53 195 ILE A C 1
ATOM 1422 O O . ILE A 1 195 ? 9.880 2.283 8.206 1.00 29.15 195 ILE A O 1
ATOM 1427 N N . LYS A 1 196 ? 10.394 0.268 9.054 1.00 33.21 196 LYS A N 1
ATOM 1428 C CA . LYS A 1 196 ? 11.723 0.678 9.482 1.00 37.45 196 LYS A CA 1
ATOM 1429 C C . LYS A 1 196 ? 12.662 0.885 8.302 1.00 38.40 196 LYS A C 1
ATOM 1430 O O . LYS A 1 196 ? 12.678 0.104 7.347 1.00 27.63 196 LYS A O 1
ATOM 1436 N N . ILE A 1 197 ? 13.447 1.952 8.382 1.00 44.26 197 ILE A N 1
ATOM 1437 C CA . ILE A 1 197 ? 14.532 2.225 7.453 1.00 48.78 197 ILE A CA 1
ATOM 1438 C C . ILE A 1 197 ? 15.817 2.142 8.258 1.00 50.27 197 ILE A C 1
ATOM 1439 O O . ILE A 1 197 ? 16.001 2.909 9.212 1.00 59.26 197 ILE A O 1
ATOM 1444 N N . ASN A 1 198 ? 16.689 1.200 7.902 1.00 49.05 198 ASN A N 1
ATOM 1445 C CA . ASN A 1 198 ? 17.904 1.058 8.695 1.00 53.42 198 ASN A CA 1
ATOM 1446 C C . ASN A 1 198 ? 18.644 2.389 8.722 1.00 57.09 198 ASN A C 1
ATOM 1447 O O . ASN A 1 198 ? 19.128 2.855 7.682 1.00 56.28 198 ASN A O 1
ATOM 1452 N N . PRO A 1 199 ? 18.755 3.026 9.892 1.00 51.12 199 PRO A N 1
ATOM 1453 C CA . PRO A 1 199 ? 19.350 4.372 9.944 1.00 51.55 199 PRO A CA 1
ATOM 1454 C C . PRO A 1 199 ? 20.837 4.407 9.624 1.00 49.91 199 PRO A C 1
ATOM 1455 O O . PRO A 1 199 ? 21.365 5.493 9.345 1.00 49.48 199 PRO A O 1
ATOM 1459 N N . ALA A 1 200 ? 21.531 3.269 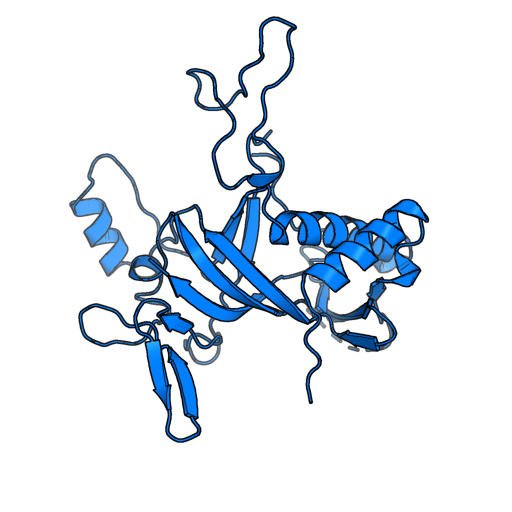9.659 1.00 53.70 200 ALA A N 1
ATOM 1460 C CA . ALA A 1 200 ? 22.942 3.219 9.294 1.00 45.61 200 ALA A CA 1
ATOM 1461 C C . ALA A 1 200 ? 23.165 2.974 7.809 1.00 44.75 200 ALA A C 1
ATOM 1462 O O . ALA A 1 200 ? 24.312 3.030 7.353 1.00 53.43 200 ALA A O 1
ATOM 1464 N N . THR A 1 201 ? 22.107 2.700 7.049 1.00 46.50 201 THR A N 1
ATOM 1465 C CA . THR A 1 201 ? 22.224 2.426 5.623 1.00 44.21 201 THR A CA 1
ATOM 1466 C C . THR A 1 201 ? 21.258 3.218 4.756 1.00 49.12 201 THR A C 1
ATOM 1467 O O . THR A 1 201 ? 21.547 3.399 3.566 1.00 58.89 201 THR A O 1
ATOM 1471 N N . SER A 1 202 ? 20.133 3.690 5.295 1.00 47.57 202 SER A N 1
ATOM 1472 C CA . SER A 1 202 ? 19.117 4.402 4.521 1.00 48.55 202 SER A CA 1
ATOM 1473 C C . SER A 1 202 ? 18.383 3.478 3.551 1.00 47.62 202 SER A C 1
ATOM 1474 O O . SER A 1 202 ? 17.864 3.927 2.528 1.00 46.83 202 SER A O 1
ATOM 1477 N N . ILE A 1 203 ? 18.339 2.184 3.860 1.00 48.33 203 ILE A N 1
ATOM 1478 C CA . ILE A 1 203 ? 17.665 1.186 3.037 1.00 45.41 203 ILE A CA 1
ATOM 1479 C C . ILE A 1 203 ? 16.452 0.663 3.790 1.00 42.22 203 ILE A C 1
ATOM 1480 O O . ILE A 1 203 ? 16.556 0.285 4.962 1.00 41.95 203 ILE A O 1
ATOM 1485 N N . LEU A 1 204 ? 15.307 0.641 3.111 1.00 39.51 204 LEU A N 1
ATOM 1486 C CA . LEU A 1 204 ? 14.089 0.094 3.688 1.00 38.76 204 LEU A CA 1
ATOM 1487 C C . LEU A 1 204 ? 14.309 -1.362 4.083 1.00 38.95 204 LEU A C 1
ATOM 1488 O O . LEU A 1 204 ? 14.782 -2.168 3.278 1.00 35.69 204 LEU A O 1
ATOM 1493 N N . THR A 1 205 ? 13.967 -1.699 5.328 1.00 31.61 205 THR A N 1
ATOM 1494 C CA . THR A 1 205 ? 14.262 -3.028 5.853 1.00 36.64 205 THR A CA 1
ATOM 1495 C C . THR A 1 205 ? 13.284 -4.074 5.321 1.00 32.99 205 THR A C 1
ATOM 1496 O O . THR A 1 205 ? 13.711 -5.101 4.778 1.00 38.14 205 THR A O 1
ATOM 1500 N N . PRO A 1 206 ? 11.976 -3.863 5.455 1.00 29.34 206 PRO A N 1
ATOM 1501 C CA . PRO A 1 206 ? 11.027 -4.904 5.048 1.00 27.25 206 PRO A CA 1
ATOM 1502 C C . PRO A 1 206 ? 10.978 -5.072 3.537 1.00 26.41 206 PRO A C 1
ATOM 1503 O O . PRO A 1 206 ? 10.951 -4.098 2.781 1.00 25.45 206 PRO A O 1
ATOM 1507 N N . ILE A 1 207 ? 10.965 -6.331 3.101 1.00 23.49 207 ILE A N 1
ATOM 1508 C CA . ILE A 1 207 ? 10.625 -6.628 1.718 1.00 25.47 207 ILE A CA 1
ATOM 1509 C C . ILE A 1 207 ? 9.196 -6.169 1.458 1.00 27.20 207 ILE A C 1
ATOM 1510 O O . ILE A 1 207 ? 8.307 -6.331 2.306 1.00 25.62 207 ILE A O 1
ATOM 1515 N N . LEU A 1 208 ? 8.967 -5.573 0.288 1.00 22.38 208 LEU A N 1
ATOM 1516 C CA . LEU A 1 208 ? 7.656 -5.041 -0.070 1.00 26.12 208 LEU A CA 1
ATOM 1517 C C . LEU A 1 208 ? 7.279 -5.543 -1.454 1.00 22.38 208 LEU A C 1
ATOM 1518 O O . LEU A 1 208 ? 7.995 -5.285 -2.427 1.00 24.67 208 LEU A O 1
ATOM 1523 N N . LEU A 1 209 ? 6.155 -6.248 -1.541 1.00 22.67 209 LEU A N 1
ATOM 1524 C CA . LEU A 1 209 ? 5.709 -6.876 -2.773 1.00 25.31 209 LEU A CA 1
ATOM 1525 C C . LEU A 1 209 ? 4.408 -6.243 -3.246 1.00 23.88 209 LEU A C 1
ATOM 1526 O O . LEU A 1 209 ? 3.659 -5.647 -2.468 1.00 21.92 209 LEU A O 1
ATOM 1531 N N . ASP A 1 210 ? 4.153 -6.395 -4.542 1.00 27.91 210 ASP A N 1
ATOM 1532 C CA . ASP A 1 210 ? 2.982 -5.834 -5.205 1.00 25.40 210 ASP A CA 1
ATOM 1533 C C . ASP A 1 210 ? 1.959 -6.941 -5.424 1.00 26.83 210 ASP A C 1
ATOM 1534 O O . ASP A 1 210 ? 2.153 -7.812 -6.277 1.00 24.89 210 ASP A O 1
ATOM 1539 N N . LYS A 1 211 ? 0.860 -6.889 -4.667 1.00 24.89 211 LYS A N 1
ATOM 1540 C CA . LYS A 1 211 ? -0.174 -7.910 -4.778 1.00 27.37 211 LYS A CA 1
ATOM 1541 C C . LYS A 1 211 ? -0.821 -7.940 -6.157 1.00 31.37 211 LYS A C 1
ATOM 1542 O O . LYS A 1 211 ? -1.389 -8.966 -6.539 1.00 26.41 211 LYS A O 1
ATOM 1548 N N . ASN A 1 212 ? -0.761 -6.846 -6.911 1.00 32.67 212 ASN A N 1
ATOM 1549 C CA . ASN A 1 212 ? -1.346 -6.841 -8.245 1.00 34.95 212 ASN A CA 1
ATOM 1550 C C . ASN A 1 212 ? -0.436 -7.456 -9.293 1.00 37.03 212 ASN A C 1
ATOM 1551 O O . ASN A 1 212 ? -0.830 -7.534 -10.462 1.00 38.37 212 ASN A O 1
ATOM 1556 N N . LYS A 1 213 ? 0.761 -7.899 -8.912 1.00 32.09 213 LYS A N 1
ATOM 1557 C CA . LYS A 1 213 ? 1.734 -8.454 -9.848 1.00 32.27 213 LYS A CA 1
ATOM 1558 C C . LYS A 1 213 ? 2.083 -9.878 -9.432 1.00 33.27 213 LYS A C 1
ATOM 1559 O O . LYS A 1 213 ? 3.220 -10.161 -9.032 1.00 33.01 213 LYS A O 1
ATOM 1565 N N . PRO A 1 214 ? 1.130 -10.800 -9.526 1.00 32.88 214 PRO A N 1
ATOM 1566 C CA . PRO A 1 214 ? 1.434 -12.198 -9.218 1.00 31.60 214 PRO A CA 1
ATOM 1567 C C . PRO A 1 214 ? 2.405 -12.762 -10.237 1.00 32.98 214 PRO A C 1
ATOM 1568 O O . PRO A 1 21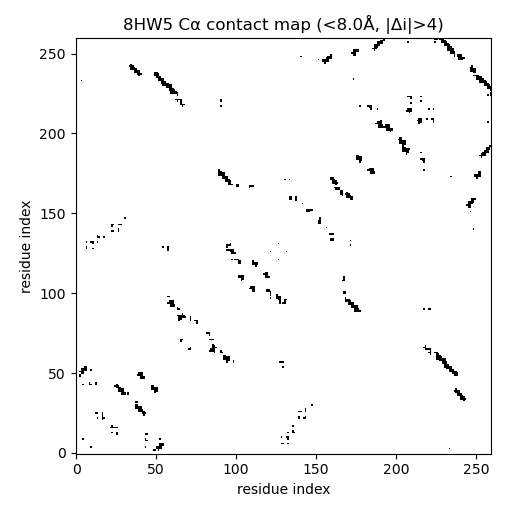4 ? 2.417 -12.367 -11.404 1.00 35.84 214 PRO A O 1
ATOM 1572 N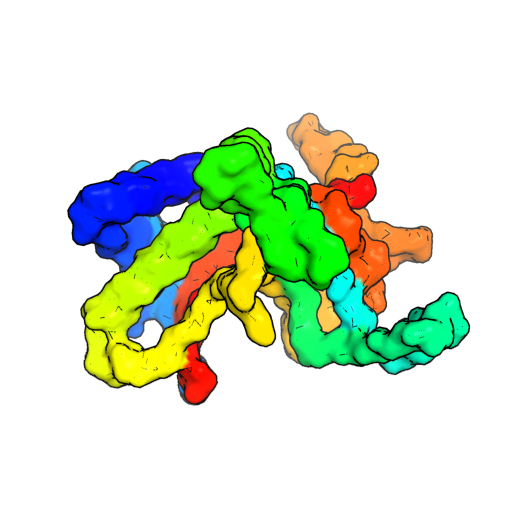 N . ILE A 1 215 ? 3.231 -13.696 -9.783 1.00 30.21 215 ILE A N 1
ATOM 1573 C CA . ILE A 1 215 ? 4.251 -14.276 -10.644 1.00 36.14 215 ILE A CA 1
ATOM 1574 C C . ILE A 1 215 ? 4.474 -15.719 -10.218 1.00 34.58 215 ILE A C 1
ATOM 1575 O O . ILE A 1 215 ? 4.640 -16.008 -9.028 1.00 33.89 215 ILE A O 1
ATOM 1580 N N . THR A 1 216 ? 4.461 -16.626 -11.192 1.00 38.18 216 THR A N 1
ATOM 1581 C CA . THR A 1 216 ? 4.713 -18.038 -10.938 1.00 41.31 216 THR A CA 1
ATOM 1582 C C . THR A 1 216 ? 6.213 -18.304 -10.938 1.00 43.86 216 THR A C 1
ATOM 1583 O O . THR A 1 216 ? 6.909 -17.964 -11.899 1.00 34.92 216 THR A O 1
ATOM 1587 N N . LEU A 1 217 ? 6.709 -18.919 -9.868 1.00 44.87 217 LEU A N 1
ATOM 1588 C CA . LEU A 1 217 ? 8.120 -19.259 -9.755 1.00 40.56 217 LEU A CA 1
ATOM 1589 C C . LEU A 1 217 ? 8.387 -20.693 -10.209 1.00 42.88 217 LEU A C 1
ATOM 1590 O O . LEU A 1 217 ? 7.475 -21.507 -10.378 1.00 45.55 217 LEU A O 1
ATOM 1595 N N . GLN A 1 218 ? 9.677 -20.994 -10.394 1.00 47.77 218 GLN A N 1
ATOM 1596 C CA . GLN A 1 218 ? 10.083 -22.317 -10.860 1.00 45.32 218 GLN A CA 1
ATOM 1597 C C . GLN A 1 218 ? 9.618 -23.414 -9.910 1.00 47.49 218 GLN A C 1
ATOM 1598 O O . GLN A 1 218 ? 9.244 -24.507 -10.351 1.00 52.13 218 GLN A O 1
ATOM 1604 N N . ASN A 1 219 ? 9.631 -23.147 -8.603 1.00 46.34 219 ASN A N 1
ATOM 1605 C CA . ASN A 1 219 ? 9.230 -24.192 -7.657 1.00 47.88 219 ASN A CA 1
ATOM 1606 C C . ASN A 1 219 ? 7.732 -24.492 -7.702 1.00 43.26 219 ASN A C 1
ATOM 1607 O O . ASN A 1 219 ? 7.251 -25.229 -6.833 1.00 43.72 219 ASN A O 1
ATOM 1612 N N . GLY A 1 220 ? 6.993 -23.953 -8.673 1.00 50.21 220 GLY A N 1
ATOM 1613 C CA . GLY A 1 220 ? 5.568 -24.160 -8.777 1.00 46.89 220 GLY A CA 1
ATOM 1614 C C . GLY A 1 220 ? 4.726 -23.168 -8.003 1.00 39.82 220 GLY A C 1
ATOM 1615 O O . GLY A 1 220 ? 3.564 -22.944 -8.364 1.00 39.16 220 GLY A O 1
ATOM 1616 N N . LYS A 1 221 ? 5.278 -22.571 -6.954 1.00 37.32 221 LYS A N 1
ATOM 1617 C CA . LYS A 1 221 ? 4.539 -21.606 -6.161 1.00 41.53 221 LYS A CA 1
ATOM 1618 C C . LYS A 1 221 ? 4.369 -20.302 -6.933 1.00 33.65 221 LYS A C 1
ATOM 1619 O O . LYS A 1 221 ? 5.118 -19.997 -7.864 1.00 38.73 221 LYS A O 1
ATOM 1625 N N . THR A 1 222 ? 3.356 -19.535 -6.544 1.00 34.07 222 THR A N 1
ATOM 1626 C CA . THR A 1 222 ? 3.091 -18.222 -7.116 1.00 35.55 222 THR A CA 1
ATOM 1627 C C . THR A 1 222 ? 3.360 -17.159 -6.060 1.00 31.88 222 THR A C 1
ATOM 1628 O O . THR A 1 222 ? 2.804 -17.222 -4.959 1.00 25.03 222 THR A O 1
ATOM 1632 N N . SER A 1 223 ? 4.219 -16.194 -6.387 1.00 33.12 223 SER A N 1
ATOM 1633 C CA . SER A 1 223 ? 4.454 -15.080 -5.472 1.00 29.08 223 SER A CA 1
ATOM 1634 C C . SER A 1 223 ? 4.070 -13.753 -6.113 1.00 28.18 223 SER A C 1
ATOM 1635 O O . SER A 1 223 ? 3.239 -13.708 -7.026 1.00 31.73 223 SER A O 1
ATOM 1638 N N . PHE A 1 224 ? 4.677 -12.667 -5.650 1.00 25.68 224 PHE A N 1
ATOM 1639 C CA . PHE A 1 224 ? 4.410 -11.344 -6.192 1.00 32.68 224 PHE A CA 1
ATOM 1640 C C . PHE A 1 224 ? 5.727 -10.635 -6.469 1.00 28.82 224 PHE A C 1
ATOM 1641 O O . PHE A 1 224 ? 6.721 -10.842 -5.769 1.00 29.81 224 PHE A O 1
ATOM 1649 N N . GLU A 1 225 ? 5.728 -9.810 -7.509 1.00 29.89 225 GLU A N 1
ATOM 1650 C CA . GLU A 1 225 ? 6.895 -8.999 -7.797 1.00 32.91 225 GLU A CA 1
ATOM 1651 C C . GLU A 1 225 ? 7.095 -7.957 -6.698 1.00 28.19 225 GLU A C 1
ATOM 1652 O O . GLU A 1 225 ? 6.212 -7.685 -5.878 1.00 23.21 225 GLU A O 1
ATOM 1658 N N . GLU A 1 226 ? 8.283 -7.368 -6.693 1.00 27.87 226 GLU A N 1
ATOM 1659 C CA . GLU A 1 226 ? 8.587 -6.326 -5.728 1.00 31.76 226 GLU A CA 1
ATOM 1660 C C . GLU A 1 226 ? 7.800 -5.063 -6.049 1.00 26.46 226 GLU A C 1
ATOM 1661 O O . GLU A 1 226 ? 7.575 -4.731 -7.215 1.00 31.66 226 GLU A O 1
ATOM 1667 N N . LEU A 1 227 ? 7.367 -4.366 -5.004 1.00 25.70 227 LEU A N 1
ATOM 1668 C CA . LEU A 1 227 ? 6.663 -3.103 -5.178 1.00 29.36 227 LEU A CA 1
ATOM 1669 C C . LEU A 1 227 ? 7.630 -2.046 -5.705 1.00 30.02 227 LEU A C 1
ATOM 1670 O O . LEU A 1 227 ? 8.649 -1.752 -5.070 1.00 31.63 227 LEU A O 1
ATOM 1675 N N . LYS A 1 228 ? 7.314 -1.479 -6.866 1.00 27.58 228 LYS A N 1
ATOM 1676 C CA . LYS A 1 228 ? 8.177 -0.519 -7.536 1.00 36.19 228 LYS A CA 1
ATOM 1677 C C . LYS A 1 228 ? 7.349 0.672 -7.992 1.00 32.84 228 LYS A C 1
ATOM 1678 O O . LYS A 1 228 ? 6.131 0.579 -8.153 1.00 38.42 228 LYS A O 1
ATOM 1684 N N . ASP A 1 229 ? 8.023 1.796 -8.212 1.00 42.65 229 ASP A N 1
ATOM 1685 C CA . ASP A 1 229 ? 7.354 2.991 -8.702 1.00 46.92 229 ASP A CA 1
ATOM 1686 C C . ASP A 1 229 ? 7.344 2.987 -10.231 1.00 51.68 229 ASP A C 1
ATOM 1687 O O . ASP A 1 229 ? 7.746 2.016 -10.876 1.00 47.40 229 ASP A O 1
ATOM 1692 N N . GLU A 1 230 ? 6.884 4.092 -10.824 1.00 58.63 230 GLU A N 1
ATOM 1693 C CA . GLU A 1 230 ? 6.745 4.168 -12.275 1.00 60.55 230 GLU A CA 1
ATOM 1694 C C . GLU A 1 230 ? 8.073 3.931 -12.982 1.00 54.63 230 GLU A C 1
ATOM 1695 O O . GLU A 1 230 ? 8.125 3.244 -14.009 1.00 56.93 230 GLU A O 1
ATOM 1701 N N . ASP A 1 231 ? 9.156 4.491 -12.450 1.00 57.65 231 ASP A N 1
ATOM 1702 C CA . ASP A 1 231 ? 10.469 4.395 -13.077 1.00 59.58 231 ASP A CA 1
ATOM 1703 C C . ASP A 1 231 ? 11.186 3.087 -12.766 1.00 56.08 231 ASP A C 1
ATOM 1704 O O . ASP A 1 231 ? 12.381 2.968 -13.063 1.00 57.27 231 ASP A O 1
ATOM 1709 N N . GLY A 1 232 ? 10.490 2.112 -12.183 1.00 57.38 232 GLY A N 1
ATOM 1710 C CA . GLY A 1 232 ? 11.090 0.835 -11.858 1.00 47.12 232 GLY A CA 1
ATOM 1711 C C . GLY A 1 232 ? 12.005 0.840 -10.656 1.00 46.81 232 GLY A C 1
ATOM 1712 O O . GLY A 1 232 ? 12.810 -0.087 -10.510 1.00 48.12 232 GLY A O 1
ATOM 1713 N N . VAL A 1 233 ? 11.914 1.853 -9.795 1.00 46.40 233 VAL A N 1
ATOM 1714 C CA . VAL A 1 233 ? 12.710 1.927 -8.574 1.00 41.56 233 VAL A CA 1
ATOM 1715 C C . VAL A 1 233 ? 11.946 1.254 -7.442 1.00 36.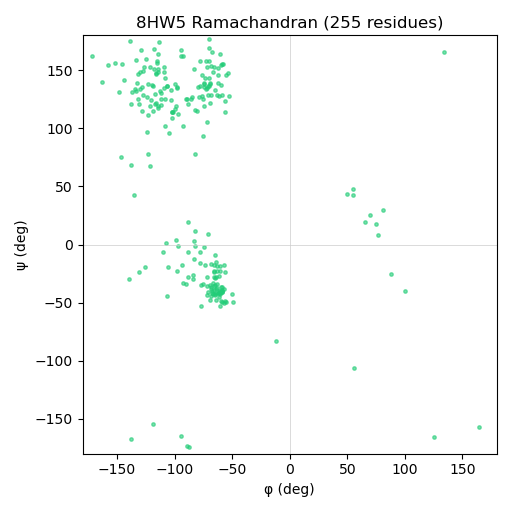32 233 VAL A C 1
ATOM 1716 O O . VAL A 1 233 ? 10.796 1.610 -7.160 1.00 36.01 233 VAL A O 1
ATOM 1720 N N . LYS A 1 234 ? 12.586 0.290 -6.786 1.00 36.63 234 LYS A N 1
ATOM 1721 C CA . LYS A 1 234 ? 11.963 -0.355 -5.640 1.00 39.74 234 LYS A CA 1
ATOM 1722 C C . LYS A 1 234 ? 11.630 0.679 -4.574 1.00 33.49 234 LYS A C 1
ATOM 1723 O O . LYS A 1 234 ? 12.247 1.745 -4.494 1.00 35.81 234 LYS A O 1
ATOM 1729 N N . ALA A 1 235 ? 10.642 0.355 -3.747 1.00 37.53 235 ALA A N 1
ATOM 1730 C CA . ALA A 1 235 ? 10.270 1.239 -2.653 1.00 35.24 235 ALA A CA 1
ATOM 1731 C C . ALA A 1 235 ? 11.491 1.583 -1.806 1.00 36.54 235 ALA A C 1
ATOM 1732 O O . ALA A 1 235 ? 12.241 0.698 -1.382 1.00 34.06 235 ALA A O 1
ATOM 1734 N N . ASN A 1 236 ? 11.707 2.878 -1.592 1.00 35.74 236 ASN A N 1
ATOM 1735 C CA . ASN A 1 236 ? 12.762 3.337 -0.699 1.00 33.73 236 ASN A CA 1
ATOM 1736 C C . ASN A 1 236 ? 12.218 4.493 0.128 1.00 32.11 236 ASN A C 1
ATOM 1737 O O . ASN A 1 236 ? 11.081 4.929 -0.095 1.00 28.08 236 ASN A O 1
ATOM 1742 N N . PRO A 1 237 ? 12.985 5.011 1.091 1.00 36.54 237 PRO A N 1
ATOM 1743 C CA . PRO A 1 237 ? 12.478 6.125 1.910 1.00 35.58 237 PRO A CA 1
ATOM 1744 C C . PRO A 1 237 ? 12.037 7.330 1.101 1.00 35.01 237 PRO A C 1
ATOM 1745 O O . PRO A 1 237 ? 11.226 8.120 1.596 1.00 35.38 237 PRO A O 1
ATOM 1749 N N . ASP A 1 238 ? 12.543 7.506 -0.119 1.00 28.73 238 ASP A N 1
ATOM 1750 C CA . ASP A 1 238 ? 12.233 8.714 -0.868 1.00 34.49 238 ASP A CA 1
ATOM 1751 C C . ASP A 1 238 ? 10.969 8.589 -1.707 1.00 30.66 238 ASP A C 1
ATOM 1752 O O . ASP A 1 238 ? 10.299 9.598 -1.951 1.00 34.01 238 ASP A O 1
ATOM 1757 N N . ASN A 1 239 ? 10.612 7.386 -2.144 1.00 28.82 239 ASN A N 1
ATOM 1758 C CA . ASN A 1 239 ? 9.412 7.195 -2.945 1.00 31.81 239 ASN A CA 1
ATOM 1759 C C . ASN A 1 239 ? 8.286 6.502 -2.189 1.00 28.71 239 ASN A C 1
ATOM 1760 O O . ASN A 1 239 ? 7.216 6.281 -2.768 1.00 29.35 239 ASN A O 1
ATOM 1765 N N . ILE A 1 240 ? 8.484 6.174 -0.910 1.00 25.79 240 ILE A N 1
ATOM 1766 C CA . ILE A 1 240 ? 7.509 5.348 -0.202 1.00 26.44 240 ILE A CA 1
ATOM 1767 C C . ILE A 1 240 ? 6.158 6.042 -0.100 1.00 27.62 240 ILE A C 1
ATOM 1768 O O . ILE A 1 240 ? 5.111 5.383 -0.137 1.00 29.20 240 ILE A O 1
ATOM 1773 N N . HIS A 1 241 ? 6.147 7.371 0.023 1.00 24.29 241 HIS A N 1
ATOM 1774 C CA . HIS A 1 241 ? 4.884 8.099 0.101 1.00 30.87 241 HIS A CA 1
ATOM 1775 C C . HIS A 1 241 ? 4.076 8.001 -1.188 1.00 29.86 241 HIS A C 1
ATOM 1776 O O . HIS A 1 241 ? 2.853 8.169 -1.151 1.00 32.24 241 HIS A O 1
ATOM 1783 N N . LYS A 1 242 ? 4.721 7.741 -2.325 1.00 29.34 242 LYS A N 1
ATOM 1784 C CA . LYS A 1 242 ? 3.970 7.570 -3.562 1.00 32.54 242 LYS A CA 1
ATOM 1785 C C . LYS A 1 242 ? 3.445 6.152 -3.713 1.00 30.96 242 LYS A C 1
ATOM 1786 O O . LYS A 1 242 ? 2.429 5.940 -4.382 1.00 32.82 242 LYS A O 1
ATOM 1792 N N . LEU A 1 243 ? 4.112 5.177 -3.100 1.00 33.12 243 LEU A N 1
ATOM 1793 C CA . LEU A 1 243 ? 3.808 3.774 -3.340 1.00 28.41 243 LEU A CA 1
ATOM 1794 C C . LEU A 1 243 ? 2.811 3.201 -2.345 1.00 35.03 243 LEU A C 1
ATOM 1795 O O . LEU A 1 243 ? 2.023 2.320 -2.705 1.00 32.26 243 LEU A O 1
ATOM 1800 N N . ILE A 1 244 ? 2.828 3.666 -1.106 1.00 28.16 244 ILE A N 1
ATOM 1801 C CA . ILE A 1 244 ? 1.859 3.245 -0.107 1.00 32.40 244 ILE A CA 1
ATOM 1802 C C . ILE A 1 244 ? 0.933 4.431 0.119 1.00 33.50 244 ILE A C 1
ATOM 1803 O O . ILE A 1 244 ? 1.291 5.395 0.803 1.00 37.34 244 ILE A O 1
ATOM 1808 N N . GLU A 1 245 ? -0.257 4.373 -0.464 1.00 32.10 245 GLU A N 1
ATOM 1809 C CA . GLU A 1 245 ? -1.194 5.479 -0.410 1.00 36.79 245 GLU A CA 1
ATOM 1810 C C . GLU A 1 245 ? -2.465 5.057 0.315 1.00 32.29 245 GLU A C 1
ATOM 1811 O O . GLU A 1 245 ? -2.699 3.876 0.585 1.00 25.03 245 GLU A O 1
ATOM 1817 N N . SER A 1 246 ? -3.281 6.058 0.634 1.00 34.66 246 SER A N 1
ATOM 1818 C CA . SER A 1 246 ? -4.461 5.843 1.457 1.00 32.64 246 SER A CA 1
ATOM 1819 C C . SER A 1 246 ? -5.406 4.840 0.812 1.00 30.38 246 SER A C 1
ATOM 1820 O O . SER A 1 246 ? -5.658 4.887 -0.394 1.00 29.19 246 SER A O 1
ATOM 1823 N N . HIS A 1 247 ? -5.936 3.930 1.631 1.00 28.24 247 HIS A N 1
ATOM 1824 C CA . HIS A 1 247 ? -6.907 2.917 1.224 1.00 29.36 247 HIS A CA 1
ATOM 1825 C C . HIS A 1 247 ? -6.285 1.760 0.452 1.00 27.69 247 HIS A C 1
ATOM 1826 O O . HIS A 1 247 ? -7.018 0.916 -0.072 1.00 37.41 247 HIS A O 1
ATOM 1833 N N . SER A 1 248 ? -4.959 1.686 0.373 1.00 26.17 248 SER A N 1
ATOM 1834 C CA . SER A 1 248 ? -4.319 0.472 -0.111 1.00 28.53 248 SER A CA 1
ATOM 1835 C C . SER A 1 248 ? -4.506 -0.657 0.899 1.00 28.12 248 SER A C 1
ATOM 1836 O O . SER A 1 248 ? -4.676 -0.423 2.098 1.00 25.72 248 SER A O 1
ATOM 1839 N N . ILE A 1 249 ? -4.485 -1.891 0.395 1.00 28.89 249 ILE A N 1
ATOM 1840 C CA . ILE A 1 249 ? -4.750 -3.089 1.184 1.00 23.87 249 ILE A CA 1
ATOM 1841 C C . ILE A 1 249 ? -3.441 -3.826 1.421 1.00 26.45 249 ILE A C 1
ATOM 1842 O O . ILE A 1 249 ? -2.628 -3.983 0.500 1.00 25.99 249 ILE A O 1
ATOM 1847 N N . HIS A 1 250 ? -3.243 -4.294 2.652 1.00 22.40 250 HIS A N 1
ATOM 1848 C CA . HIS A 1 250 ? -1.968 -4.863 3.062 1.00 24.81 250 HIS A CA 1
ATOM 1849 C C . HIS A 1 250 ? -2.154 -6.218 3.728 1.00 22.59 250 HIS A C 1
ATOM 1850 O O . HIS A 1 250 ? -3.044 -6.394 4.568 1.00 19.59 250 HIS A O 1
ATOM 1857 N N . ASP A 1 251 ? -1.327 -7.172 3.324 1.00 24.92 251 ASP A N 1
ATOM 1858 C CA . ASP A 1 251 ? -1.031 -8.360 4.106 1.00 25.26 251 ASP A CA 1
ATOM 1859 C C . ASP A 1 251 ? 0.438 -8.297 4.496 1.00 26.81 251 ASP A C 1
ATOM 1860 O O . ASP A 1 251 ? 1.216 -7.525 3.923 1.00 22.18 251 ASP A O 1
ATOM 1865 N N . GLY A 1 252 ? 0.820 -9.111 5.473 1.00 22.48 252 GLY A N 1
ATOM 1866 C CA . GLY A 1 252 ? 2.230 -9.228 5.785 1.00 23.55 252 GLY A CA 1
ATOM 1867 C C . GLY A 1 252 ? 2.450 -9.876 7.134 1.00 23.30 252 GLY A C 1
ATOM 1868 O O . GLY A 1 252 ? 1.603 -10.620 7.635 1.00 18.65 252 GLY A O 1
ATOM 1869 N N . ILE A 1 253 ? 3.621 -9.589 7.699 1.00 23.30 253 ILE A N 1
ATOM 1870 C CA . ILE A 1 253 ? 4.037 -10.097 9.000 1.00 25.40 253 ILE A CA 1
ATOM 1871 C C . ILE A 1 253 ? 4.491 -8.913 9.843 1.00 23.20 253 ILE A C 1
ATOM 1872 O O . ILE A 1 253 ? 5.208 -8.031 9.355 1.00 22.93 253 ILE A O 1
ATOM 1877 N N . ILE A 1 254 ? 4.066 -8.882 11.099 1.00 20.72 254 ILE A N 1
ATOM 1878 C CA . ILE A 1 254 ? 4.417 -7.804 12.011 1.00 21.65 254 ILE A CA 1
ATOM 1879 C C . ILE A 1 254 ? 5.443 -8.320 13.004 1.00 26.63 254 ILE A C 1
ATOM 1880 O O . ILE A 1 254 ? 5.324 -9.439 13.518 1.00 24.93 254 ILE A O 1
ATOM 1885 N N . ASN A 1 255 ? 6.465 -7.506 13.248 1.00 20.41 255 ASN A N 1
ATOM 1886 C CA . ASN A 1 255 ? 7.496 -7.786 14.234 1.00 23.81 255 ASN A CA 1
ATOM 1887 C C . ASN A 1 255 ? 7.160 -7.002 15.496 1.00 29.12 255 ASN A C 1
ATOM 1888 O O . ASN A 1 255 ? 7.132 -5.767 15.474 1.00 25.57 255 ASN A O 1
ATOM 1893 N N . ALA A 1 256 ? 6.893 -7.719 16.584 1.00 28.83 256 ALA A N 1
ATOM 1894 C CA . ALA A 1 256 ? 6.582 -7.135 17.882 1.00 28.69 256 ALA A CA 1
ATOM 1895 C C . ALA A 1 256 ? 7.348 -7.860 18.976 1.00 29.98 256 ALA A C 1
ATOM 1896 O O . ALA A 1 256 ? 6.802 -8.181 20.038 1.00 27.13 256 ALA A O 1
ATOM 1898 N N . ARG A 1 257 ? 8.600 -8.147 18.716 1.00 24.32 257 ARG A N 1
ATOM 1899 C CA . ARG A 1 257 ? 9.387 -8.962 19.621 1.00 31.39 257 ARG A CA 1
ATOM 1900 C C . ARG A 1 257 ? 10.030 -8.321 20.781 1.00 27.58 257 ARG A C 1
ATOM 1901 O O . ARG A 1 257 ? 10.742 -8.972 21.491 1.00 35.20 257 ARG A O 1
ATOM 1909 N N . SER A 1 258 ? 9.807 -7.051 20.968 1.00 25.67 258 SER A N 1
ATOM 1910 C CA . SER A 1 258 ? 10.539 -6.360 22.014 1.00 36.10 258 SER A CA 1
ATOM 1911 C C . SER A 1 258 ? 9.786 -5.113 22.440 1.00 30.54 258 SER A C 1
ATOM 1912 O O . SER A 1 258 ? 8.995 -4.552 21.678 1.00 30.10 258 SER A O 1
ATOM 1915 N N . ILE A 1 259 ? 10.034 -4.699 23.675 1.00 29.06 259 ILE A N 1
ATOM 1916 C CA . ILE A 1 259 ? 9.575 -3.416 24.182 1.00 37.12 259 ILE A CA 1
ATOM 1917 C C . ILE A 1 259 ? 10.812 -2.573 24.447 1.00 32.68 259 ILE A C 1
ATOM 1918 O O . ILE A 1 259 ? 11.895 -3.097 24.731 1.00 38.83 259 ILE A O 1
ATOM 1923 N N . CYS A 1 260 ? 10.657 -1.260 24.328 1.00 36.11 260 CYS A N 1
ATOM 1924 C CA . CYS A 1 260 ? 11.774 -0.328 24.428 1.00 38.43 260 CYS A CA 1
ATOM 1925 C C . CYS A 1 260 ? 11.573 0.567 25.642 1.00 38.52 260 CYS A C 1
ATOM 1926 O O . CYS A 1 260 ? 10.556 1.263 25.742 1.00 36.77 260 CYS A O 1
ATOM 1929 N N . ILE A 1 261 ? 12.535 0.540 26.560 1.00 44.33 261 ILE A N 1
ATOM 1930 C CA . ILE A 1 261 ? 12.516 1.356 27.769 1.00 47.32 261 ILE A CA 1
ATOM 1931 C C . ILE A 1 261 ? 13.514 2.491 27.563 1.00 52.26 261 ILE A C 1
ATOM 1932 O O . ILE A 1 261 ? 14.717 2.328 27.792 1.00 51.14 261 ILE A O 1
ATOM 1937 N N . SER A 1 262 ? 13.013 3.647 27.130 1.00 51.10 262 SER A N 1
ATOM 1938 C CA . SER A 1 262 ? 13.817 4.841 26.908 1.00 54.56 262 SER A CA 1
ATOM 1939 C C . SER A 1 262 ? 13.462 5.910 27.940 1.00 56.78 262 SER A C 1
ATOM 1940 O O . SER A 1 262 ? 12.656 5.692 28.850 1.00 52.47 262 SER A O 1
ATOM 1943 N N A ASN A 1 263 ? 14.075 7.087 27.788 0.54 61.06 263 ASN A N 1
ATOM 1944 N N B ASN A 1 263 ? 14.077 7.086 27.790 0.46 60.50 263 ASN A N 1
ATOM 1945 C CA A ASN A 1 263 ? 13.768 8.205 28.673 0.54 59.65 263 ASN A CA 1
ATOM 1946 C CA B ASN A 1 263 ? 13.764 8.201 28.676 0.46 58.56 263 ASN A CA 1
ATOM 1947 C C A ASN A 1 263 ? 12.340 8.701 28.476 0.54 59.58 263 ASN A C 1
ATOM 1948 C C B ASN A 1 263 ? 12.347 8.717 28.467 0.46 59.66 263 ASN A C 1
ATOM 1949 O O A ASN A 1 263 ? 11.749 9.266 29.403 0.54 59.18 263 ASN A O 1
ATOM 1950 O O B ASN A 1 263 ? 11.772 9.307 29.389 0.46 59.92 263 ASN A O 1
ATOM 1959 N N . MET A 1 264 ? 11.772 8.502 27.283 1.00 55.53 264 MET A N 1
ATOM 1960 C CA . MET A 1 264 ? 10.395 8.899 27.012 1.00 56.35 264 MET A CA 1
ATOM 1961 C C . MET A 1 264 ? 9.371 7.952 27.626 1.00 50.15 264 MET A C 1
ATOM 1962 O O . MET A 1 264 ? 8.179 8.277 27.628 1.00 51.23 264 MET A O 1
ATOM 1967 N N . GLY A 1 265 ? 9.799 6.798 28.131 1.00 45.99 265 GLY A N 1
ATOM 1968 C CA . GLY A 1 265 ? 8.942 5.816 28.756 1.00 48.74 265 GLY A CA 1
ATOM 1969 C C . GLY A 1 265 ? 9.099 4.465 28.099 1.00 45.80 265 GLY A C 1
ATOM 1970 O O . GLY A 1 265 ? 10.040 4.219 27.336 1.00 44.05 265 GLY A O 1
ATOM 1971 N N . ILE A 1 266 ? 8.151 3.577 28.386 1.00 39.59 266 ILE A N 1
ATOM 1972 C CA . ILE A 1 266 ? 8.159 2.207 27.881 1.00 33.45 266 ILE A CA 1
ATOM 1973 C C . ILE A 1 266 ? 7.242 2.120 26.670 1.00 33.18 266 ILE A C 1
ATOM 1974 O O . ILE A 1 266 ? 6.033 2.357 26.776 1.00 36.14 266 ILE A O 1
ATOM 1979 N N . SER A 1 267 ? 7.805 1.757 25.524 1.00 34.59 267 SER A N 1
ATOM 1980 C CA . SER A 1 267 ? 7.032 1.596 24.304 1.00 37.41 267 SER A CA 1
ATOM 1981 C C . SER A 1 267 ? 7.052 0.144 23.844 1.00 24.83 267 SER A C 1
ATOM 1982 O O . SER A 1 267 ? 7.950 -0.633 24.177 1.00 29.69 267 SER A O 1
ATOM 1985 N N . PHE A 1 268 ? 6.028 -0.211 23.073 1.00 23.83 268 PHE A N 1
ATOM 1986 C CA . PHE A 1 268 ? 5.838 -1.551 22.526 1.00 25.97 268 PHE A CA 1
ATOM 1987 C C . PHE A 1 268 ? 5.746 -1.389 21.013 1.00 29.22 268 PHE A C 1
ATOM 1988 O O . PHE A 1 268 ? 4.647 -1.422 20.439 1.00 27.69 268 PHE A O 1
ATOM 1996 N N . PRO A 1 269 ? 6.880 -1.209 20.335 1.00 28.42 269 PRO A N 1
ATOM 1997 C CA . PRO A 1 269 ? 6.842 -0.859 18.909 1.00 26.98 269 PRO A CA 1
ATOM 1998 C C . PRO A 1 269 ? 6.337 -2.000 18.042 1.00 24.74 269 PRO A C 1
ATOM 1999 O O . PRO A 1 269 ? 6.698 -3.163 18.233 1.00 33.50 269 PRO A O 1
ATOM 2003 N N . LEU A 1 270 ? 5.498 -1.656 17.074 1.00 22.53 270 LEU A N 1
ATOM 2004 C CA . LEU A 1 270 ? 5.061 -2.594 16.049 1.00 28.83 270 LEU A CA 1
ATOM 2005 C C . LEU A 1 270 ? 5.728 -2.218 14.735 1.00 25.74 270 LEU A C 1
ATOM 2006 O O . LEU A 1 270 ? 5.635 -1.068 14.293 1.00 29.36 270 LEU A O 1
ATOM 2011 N N . CYS A 1 271 ? 6.409 -3.178 14.125 1.00 18.44 271 CYS A N 1
ATOM 2012 C CA . CYS A 1 271 ? 7.108 -2.942 12.874 1.00 27.25 271 CYS A CA 1
ATOM 2013 C C . CYS A 1 271 ? 6.685 -3.975 11.846 1.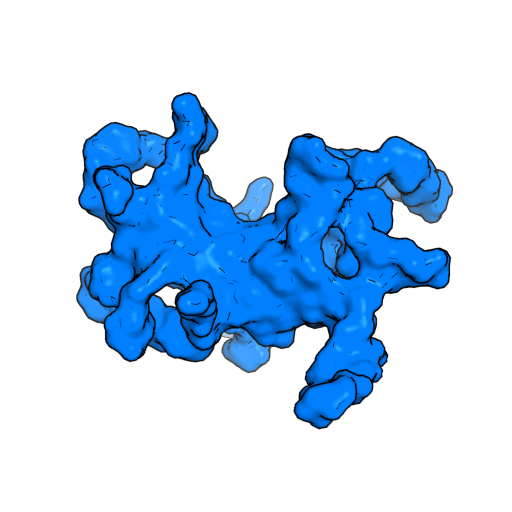00 23.26 271 CYS A C 1
ATOM 2014 O O . CYS A 1 271 ? 6.341 -5.112 12.179 1.00 21.56 271 CYS A O 1
ATOM 2017 N N . LEU A 1 272 ? 6.715 -3.556 10.590 1.00 20.04 272 LEU A N 1
ATOM 2018 C CA . LEU A 1 272 ? 6.407 -4.443 9.480 1.00 20.42 272 LEU A CA 1
ATOM 2019 C C . LEU A 1 272 ? 7.653 -5.250 9.137 1.00 27.32 272 LEU A C 1
ATOM 2020 O O . LEU A 1 272 ? 8.678 -4.687 8.737 1.00 23.92 272 LEU A O 1
ATOM 2025 N N . GLU A 1 273 ? 7.576 -6.572 9.321 1.00 24.15 273 GLU A N 1
ATOM 2026 C CA . GLU A 1 273 ? 8.672 -7.449 8.916 1.00 24.59 273 GLU A CA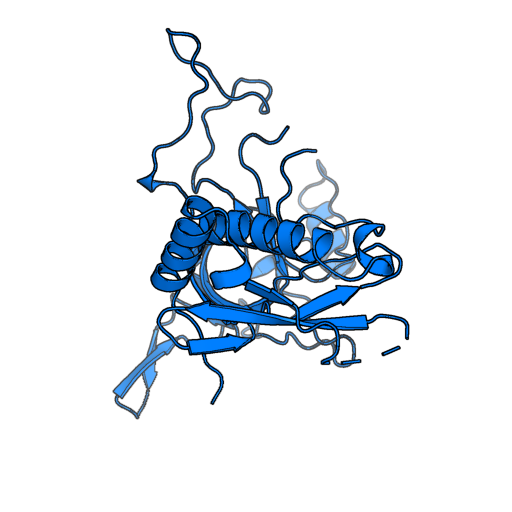 1
ATOM 2027 C C . GLU A 1 273 ? 8.676 -7.669 7.412 1.00 23.34 273 GLU A C 1
ATOM 2028 O O . GLU A 1 273 ? 9.740 -7.793 6.797 1.00 26.95 273 GLU A O 1
ATOM 2034 N N . MET A 1 274 ? 7.494 -7.725 6.812 1.00 22.70 274 MET A N 1
ATOM 2035 C CA . MET A 1 274 ? 7.341 -8.012 5.398 1.00 24.25 274 MET A CA 1
ATOM 2036 C C . MET A 1 274 ? 5.940 -7.573 5.011 1.00 26.60 274 MET A C 1
ATOM 2037 O O . MET A 1 274 ? 4.993 -7.762 5.782 1.00 26.96 274 MET A O 1
ATOM 2042 N N . GLY A 1 275 ? 5.816 -6.968 3.840 1.00 23.57 275 GLY A N 1
ATOM 2043 C CA . GLY A 1 275 ? 4.543 -6.446 3.396 1.00 21.04 275 GLY A CA 1
ATOM 2044 C C . GLY A 1 275 ? 4.199 -6.906 1.997 1.00 23.37 275 GLY A C 1
ATOM 2045 O O . GLY A 1 275 ? 5.069 -7.123 1.152 1.00 25.01 275 GLY A O 1
ATOM 2046 N N . VAL A 1 276 ? 2.901 -7.046 1.765 1.00 21.70 276 VAL A N 1
ATOM 2047 C CA . VAL A 1 276 ? 2.343 -7.296 0.445 1.00 24.24 276 VAL A CA 1
ATOM 2048 C C . VAL A 1 276 ? 1.259 -6.249 0.250 1.00 24.51 276 VAL A C 1
ATOM 2049 O O . VAL A 1 276 ? 0.263 -6.240 0.983 1.00 24.52 276 VAL A O 1
ATOM 2053 N N . VAL A 1 277 ? 1.464 -5.354 -0.714 1.00 25.40 277 VAL A N 1
ATOM 2054 C CA . VAL A 1 277 ? 0.656 -4.151 -0.881 1.00 21.83 277 VAL A CA 1
ATOM 2055 C C . VAL A 1 277 ? -0.209 -4.301 -2.123 1.00 26.04 277 VAL A C 1
ATOM 2056 O O . VAL A 1 277 ? 0.269 -4.739 -3.177 1.00 22.28 277 VAL A O 1
ATOM 2060 N N . LYS A 1 278 ? -1.484 -3.953 -1.989 1.00 25.53 278 LYS A N 1
ATOM 2061 C CA . LYS A 1 278 ? -2.435 -3.921 -3.093 1.00 25.63 278 LYS A CA 1
ATOM 2062 C C . LYS A 1 278 ? -3.008 -2.515 -3.159 1.00 28.09 278 LYS A C 1
ATOM 2063 O O . LYS A 1 278 ? -3.741 -2.100 -2.256 1.00 29.61 278 LYS A O 1
ATOM 2069 N N . VAL A 1 279 ? -2.675 -1.784 -4.215 1.00 33.15 279 VAL A N 1
ATOM 2070 C CA . VAL A 1 279 ? -3.219 -0.445 -4.410 1.00 37.33 279 VAL A CA 1
ATOM 2071 C C . VAL A 1 279 ? -4.101 -0.424 -5.654 1.00 43.51 279 VAL A C 1
ATOM 2072 O O . VAL A 1 279 ? -4.539 -1.473 -6.135 1.00 44.86 279 VAL A O 1
#

Radius of gyration: 19.9 Å; Cα contacts (8 Å, |Δi|>4): 529; chains: 1; bounding box: 56×50×54 Å